Protein AF-A0A7N8XX64-F1 (afdb_monomer_lite)

Foldseek 3Di:
DDDDDDPDPDDDPVRVVVLVVVLVVLVVVVVVLVVVLVVLVVVLVVQQVQFDDPLEQAARRPRHGDPPPPFDWDAAPAPRGIHTPVQWDFDDDPPPTGIHGPSVVSVVVSCLVSVCVVVVHRPPDPDPPDDPDDCSPVSVVVSVVVVVSVVVSVVPPDPDDPHPDDPDDDDDDDDDDDDDDDDD

Sequence (184 aa):
MQPGPGSGPDLTDEEKEIINGVIARAEKMEAMEQERIGRLINRLDDMKKTACGDGVSRCLLCGEQLGSPGVSSVVCEDCKKNMCTKCGTQCGSQPRAVWLCKICREQREVWKRSGAWFFKGFPKHFLPLGGPHRSFWTNLLDCCHKRLVYIMSLSGENQSQAPASEQQDSGKSRNLLKSSCQST

pLDDT: mean 70.93, std 23.84, range [27.94, 96.69]

Radius of gyration: 25.42 Å; chains: 1; bounding box: 64×40×83 Å

Structure (mmCIF, N/CA/C/O backbone):
data_AF-A0A7N8XX64-F1
#
_entry.id   AF-A0A7N8XX64-F1
#
loop_
_atom_site.group_PDB
_atom_site.id
_atom_site.type_symbol
_atom_site.label_atom_id
_atom_site.label_alt_id
_atom_site.label_comp_id
_atom_site.label_asym_id
_atom_site.label_entity_id
_atom_site.label_seq_id
_atom_site.pdbx_PDB_ins_code
_atom_site.Cartn_x
_atom_site.Cartn_y
_atom_site.Cartn_z
_atom_site.occupancy
_atom_site.B_iso_or_equiv
_atom_site.auth_seq_id
_atom_site.auth_comp_id
_atom_site.auth_asym_id
_atom_site.auth_atom_id
_atom_site.pdbx_PDB_model_num
ATOM 1 N N . MET A 1 1 ? -40.464 -31.314 42.590 1.00 44.38 1 MET A N 1
ATOM 2 C CA . MET A 1 1 ? -39.870 -30.980 41.278 1.00 44.38 1 MET A CA 1
ATOM 3 C C . MET A 1 1 ? -38.813 -29.913 41.502 1.00 44.38 1 MET A C 1
ATOM 5 O O . MET A 1 1 ? -39.045 -29.033 42.319 1.00 44.38 1 MET A O 1
ATOM 9 N N . GLN A 1 2 ? -37.640 -30.063 40.889 1.00 46.78 2 GLN A N 1
ATOM 10 C CA . GLN A 1 2 ? -36.492 -29.170 41.077 1.00 46.78 2 GLN A CA 1
ATOM 11 C C . GLN A 1 2 ? -36.670 -27.834 40.328 1.00 46.78 2 GLN A C 1
ATOM 13 O O . GLN A 1 2 ? -37.301 -27.839 39.269 1.00 46.78 2 GLN A O 1
ATOM 18 N N . PRO A 1 3 ? -36.094 -26.716 40.815 1.00 47.94 3 PRO A N 1
ATOM 19 C CA . PRO A 1 3 ? -35.957 -25.490 40.031 1.00 47.94 3 PRO A CA 1
ATOM 20 C C . PRO A 1 3 ? -34.935 -25.719 38.907 1.00 47.94 3 PRO A C 1
ATOM 22 O O . PRO A 1 3 ? -33.827 -26.192 39.159 1.00 47.94 3 PRO A O 1
ATOM 25 N N . GLY A 1 4 ? -35.330 -25.427 37.666 1.00 51.75 4 GLY A N 1
ATOM 26 C CA . GLY A 1 4 ? -34.488 -25.562 36.474 1.00 51.75 4 GLY A CA 1
ATOM 27 C C . GLY A 1 4 ? -33.362 -24.515 36.390 1.00 51.75 4 GLY A C 1
ATOM 28 O O . GLY A 1 4 ? -33.399 -23.508 37.097 1.00 51.75 4 GLY A O 1
ATOM 29 N N . PRO A 1 5 ? -32.345 -24.747 35.540 1.00 53.81 5 PRO A N 1
ATOM 30 C CA . PRO A 1 5 ? -31.061 -24.059 35.605 1.00 53.81 5 PRO A CA 1
ATOM 31 C C . PRO A 1 5 ? -31.057 -22.695 34.896 1.00 53.81 5 PRO A C 1
ATOM 33 O O . PRO A 1 5 ? -31.299 -22.603 33.697 1.00 53.81 5 PRO A O 1
ATOM 36 N N . GLY A 1 6 ? -30.676 -21.662 35.652 1.00 49.47 6 GLY A N 1
ATOM 37 C CA . GLY A 1 6 ? -29.712 -20.637 35.239 1.00 49.47 6 GLY A CA 1
ATOM 38 C C . GLY A 1 6 ? -30.068 -19.726 34.064 1.00 49.47 6 GLY A C 1
ATOM 39 O O . GLY A 1 6 ? -29.369 -19.739 33.053 1.00 49.47 6 GLY A O 1
ATOM 40 N N . SER A 1 7 ? -31.041 -18.829 3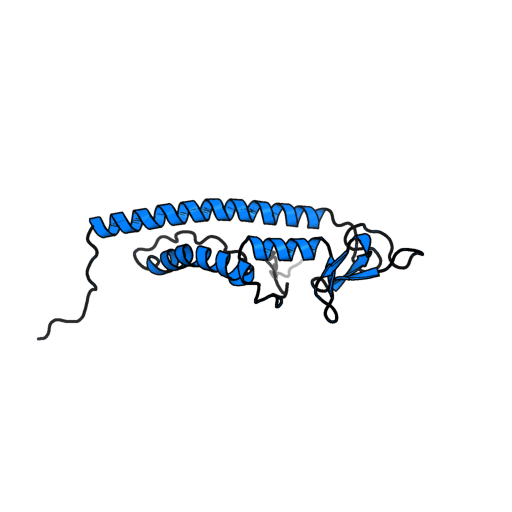4.238 1.00 59.78 7 SER A N 1
ATOM 41 C CA . SER A 1 7 ? -30.916 -17.495 33.641 1.00 59.78 7 SER A CA 1
ATOM 42 C C . SER A 1 7 ? -29.769 -16.789 34.369 1.00 59.78 7 SER A C 1
ATOM 44 O O . SER A 1 7 ? -29.816 -16.666 35.594 1.00 59.78 7 SER A O 1
ATOM 46 N N . GLY A 1 8 ? -28.708 -16.399 33.655 1.00 59.28 8 GLY A N 1
ATOM 47 C CA . GLY A 1 8 ? -27.624 -15.602 34.243 1.00 59.28 8 GLY A CA 1
ATOM 48 C C . GLY A 1 8 ? -28.173 -14.356 34.957 1.00 59.28 8 GLY A C 1
ATOM 49 O O . GLY A 1 8 ? -29.298 -13.952 34.654 1.00 59.28 8 GLY A O 1
ATOM 50 N N . PRO A 1 9 ? -27.431 -13.771 35.916 1.00 72.38 9 PRO A N 1
ATOM 51 C CA . PRO A 1 9 ? -27.884 -12.574 36.617 1.00 72.38 9 PRO A CA 1
ATOM 52 C C . PRO A 1 9 ? -28.259 -11.505 35.589 1.00 72.38 9 PRO A C 1
ATOM 54 O O . PRO A 1 9 ? -27.445 -11.144 34.738 1.00 72.38 9 PRO A O 1
ATOM 57 N N . ASP A 1 10 ? -29.519 -11.078 35.631 1.00 79.06 10 ASP A N 1
ATOM 58 C CA . ASP A 1 10 ? -30.023 -10.043 34.741 1.00 79.06 10 ASP A CA 1
ATOM 59 C C . ASP A 1 10 ? -29.375 -8.724 35.160 1.00 79.06 10 ASP A C 1
ATOM 61 O O . ASP A 1 10 ? -29.384 -8.371 36.342 1.00 79.06 10 ASP A O 1
ATOM 65 N N . LEU A 1 11 ? -28.741 -8.042 34.208 1.00 82.75 11 LEU A N 1
ATOM 66 C CA . LEU A 1 11 ? -28.036 -6.798 34.492 1.00 82.75 11 LEU A CA 1
ATOM 67 C C . LEU A 1 11 ? -29.052 -5.755 34.950 1.00 82.75 11 LEU A C 1
ATOM 69 O O . LEU A 1 11 ? -30.096 -5.567 34.312 1.00 82.75 11 LEU A O 1
ATOM 73 N N . THR A 1 12 ? -28.729 -5.045 36.024 1.00 89.62 12 THR A N 1
ATOM 74 C CA . THR A 1 12 ? -29.510 -3.879 36.433 1.00 89.62 12 THR A CA 1
ATOM 75 C C . THR A 1 12 ? -29.442 -2.801 35.352 1.00 89.62 12 THR A C 1
ATOM 77 O O . THR A 1 12 ? -28.503 -2.748 34.552 1.00 89.62 12 THR A O 1
ATOM 80 N N . ASP A 1 13 ? -30.444 -1.928 35.300 1.00 85.44 13 ASP A N 1
ATOM 81 C CA . ASP A 1 13 ? -30.473 -0.866 34.290 1.00 85.44 13 ASP A CA 1
ATOM 82 C C . ASP A 1 13 ? -29.301 0.121 34.453 1.00 85.44 13 ASP A C 1
ATOM 84 O O . ASP A 1 13 ? -28.758 0.587 33.453 1.00 85.44 13 ASP A O 1
ATOM 88 N N . GLU A 1 14 ? -28.818 0.312 35.685 1.00 92.00 14 GLU A N 1
ATOM 89 C CA . GLU A 1 14 ? -27.588 1.055 35.995 1.00 92.00 14 GLU A CA 1
ATOM 90 C C . GLU A 1 14 ? -26.340 0.384 35.388 1.00 92.00 14 GLU A C 1
ATOM 92 O O . GLU A 1 14 ? -25.534 1.027 34.715 1.00 92.00 14 GLU A O 1
ATOM 97 N N . GLU A 1 15 ? -26.179 -0.935 35.556 1.00 86.88 15 GLU A N 1
ATOM 98 C CA . GLU A 1 15 ? -25.056 -1.672 34.957 1.00 86.88 15 GLU A CA 1
ATOM 99 C C . GLU A 1 15 ? -25.100 -1.617 33.426 1.00 86.88 15 GLU A C 1
ATOM 101 O O . GLU A 1 15 ? -24.064 -1.441 32.777 1.00 86.88 15 GLU A O 1
ATOM 106 N N . LYS A 1 16 ? -26.296 -1.717 32.832 1.00 83.88 16 LYS A N 1
ATOM 107 C CA . LYS A 1 16 ? -26.474 -1.564 31.380 1.00 83.88 16 LYS A CA 1
ATOM 108 C C . LYS A 1 16 ? -26.051 -0.172 30.919 1.00 83.88 16 LYS A C 1
ATOM 110 O O . LYS A 1 16 ? -25.370 -0.068 29.897 1.00 83.88 16 LYS A O 1
ATOM 115 N N . GLU A 1 17 ? -26.414 0.881 31.649 1.00 86.62 17 GLU A N 1
ATOM 116 C CA . GLU A 1 17 ? -26.028 2.255 31.318 1.00 86.62 17 GLU A CA 1
ATOM 117 C C . GLU A 1 17 ? -24.507 2.445 31.361 1.00 86.62 17 GLU A C 1
ATOM 119 O O . GLU A 1 17 ? -23.918 2.952 30.398 1.00 86.62 17 GLU A O 1
ATOM 124 N N . ILE A 1 18 ? -23.849 1.947 32.412 1.00 87.19 18 ILE A N 1
ATOM 125 C CA . ILE A 1 18 ? -22.386 1.998 32.539 1.00 87.19 18 ILE A CA 1
ATOM 126 C C . ILE A 1 18 ? -21.721 1.326 31.334 1.00 87.19 18 ILE A C 1
ATOM 128 O O . ILE A 1 18 ? -20.787 1.882 30.738 1.00 87.19 18 ILE A O 1
ATOM 132 N N . ILE A 1 19 ? -22.202 0.144 30.945 1.00 83.56 19 ILE A N 1
ATOM 133 C CA . ILE A 1 19 ? -21.567 -0.613 29.868 1.00 83.56 19 ILE A CA 1
ATOM 134 C C . ILE A 1 19 ? -21.857 0.017 28.499 1.00 83.56 19 ILE A C 1
ATOM 136 O O . ILE A 1 19 ? -20.937 0.143 27.685 1.00 83.56 19 ILE A O 1
ATOM 140 N N . ASN A 1 20 ? -23.069 0.527 28.270 1.00 82.19 20 ASN A N 1
ATOM 141 C CA . ASN A 1 20 ? -23.389 1.315 27.074 1.00 82.19 20 ASN A CA 1
ATOM 142 C C . ASN A 1 20 ? -22.488 2.555 26.958 1.00 82.19 20 ASN A C 1
ATOM 144 O O . ASN A 1 20 ? -21.993 2.868 25.873 1.00 82.19 20 ASN A O 1
ATOM 148 N N . GLY A 1 21 ? -22.188 3.219 28.078 1.00 83.56 21 GLY A N 1
ATOM 149 C CA . GLY A 1 21 ? -21.244 4.334 28.116 1.00 83.56 21 GLY A CA 1
ATOM 150 C C . GLY A 1 21 ? -19.818 3.940 27.707 1.00 83.56 21 GLY A C 1
ATOM 151 O O . GLY A 1 21 ? -19.130 4.719 27.040 1.00 83.56 21 GLY A O 1
ATOM 152 N N . VAL A 1 22 ? -19.354 2.740 28.073 1.00 84.81 22 VAL A N 1
ATOM 153 C CA . VAL A 1 22 ? -18.049 2.210 27.630 1.00 84.81 22 VAL A CA 1
ATOM 154 C C . VAL A 1 22 ? -18.057 1.916 26.130 1.00 84.81 22 VAL A C 1
ATOM 156 O O . VAL A 1 22 ? -17.121 2.323 25.437 1.00 84.81 22 VAL A O 1
ATOM 159 N N . ILE A 1 23 ? -19.118 1.277 25.627 1.00 81.81 23 ILE A N 1
ATOM 160 C CA . ILE A 1 23 ? -19.277 0.945 24.204 1.00 81.81 23 ILE A CA 1
ATOM 161 C C . ILE A 1 23 ? -19.244 2.214 23.352 1.00 81.81 23 ILE A C 1
ATOM 163 O O . ILE A 1 23 ? -18.419 2.311 22.448 1.00 81.81 23 ILE A O 1
ATOM 167 N N . ALA A 1 24 ? -20.037 3.232 23.698 1.00 82.69 24 ALA A N 1
ATOM 168 C CA . ALA A 1 24 ? -20.097 4.478 22.934 1.00 82.69 24 ALA A CA 1
ATOM 169 C C . ALA A 1 24 ? -18.726 5.179 22.827 1.00 82.69 24 ALA A C 1
ATOM 171 O O . ALA A 1 24 ? -18.367 5.741 21.788 1.00 82.69 24 ALA A O 1
ATOM 172 N N . ARG A 1 25 ? -17.914 5.134 23.893 1.00 86.06 25 ARG A N 1
ATOM 173 C CA . ARG A 1 25 ? -16.546 5.678 23.863 1.00 86.06 25 ARG A CA 1
ATOM 174 C C . ARG A 1 25 ? -15.608 4.838 22.997 1.00 86.06 25 ARG A C 1
ATOM 176 O O . ARG A 1 25 ? -14.783 5.416 22.286 1.00 86.06 25 ARG A O 1
ATOM 183 N N . ALA A 1 26 ? -15.727 3.512 23.055 1.00 78.31 26 ALA A N 1
ATOM 184 C CA . ALA A 1 26 ? -14.941 2.597 22.231 1.00 78.31 26 ALA A CA 1
ATOM 185 C C . ALA A 1 26 ? -15.260 2.774 20.737 1.00 78.31 26 ALA A C 1
ATOM 187 O O . ALA A 1 26 ? -14.343 2.955 19.938 1.00 78.31 26 ALA A O 1
ATOM 188 N N . GLU A 1 27 ? -16.543 2.838 20.374 1.00 82.12 27 GLU A N 1
ATOM 189 C CA . GLU A 1 27 ? -17.005 3.078 18.999 1.00 82.12 27 GLU A CA 1
ATOM 190 C C . GLU A 1 27 ? -16.511 4.425 18.463 1.00 82.12 27 GLU A C 1
ATOM 192 O O . GLU A 1 27 ? -16.004 4.510 17.343 1.00 82.12 27 GLU A O 1
ATOM 197 N N . LYS A 1 28 ? -16.570 5.485 19.282 1.00 83.12 28 LYS A N 1
ATOM 198 C CA . LYS A 1 28 ? -16.021 6.796 18.908 1.00 83.12 28 LYS A CA 1
ATOM 199 C C . LYS A 1 28 ? -14.514 6.730 18.644 1.00 83.12 28 LYS A C 1
ATOM 201 O O . LYS A 1 28 ? -14.033 7.331 17.683 1.00 83.12 28 LYS A O 1
ATOM 206 N N . MET A 1 29 ? -13.763 6.024 19.490 1.00 81.81 29 MET A N 1
ATOM 207 C CA . MET A 1 29 ? -12.324 5.834 19.298 1.00 81.81 29 MET A CA 1
ATOM 208 C C . MET A 1 29 ? -12.027 5.051 18.017 1.00 81.81 29 MET A C 1
ATOM 210 O O . MET A 1 29 ? -11.131 5.428 17.262 1.00 81.81 29 MET A O 1
ATOM 214 N N . GLU A 1 30 ? -12.798 4.002 17.744 1.00 81.44 30 GLU A N 1
ATOM 215 C CA . GLU A 1 30 ? -12.654 3.209 16.530 1.00 81.44 30 GLU A CA 1
ATOM 216 C C . GLU A 1 30 ? -12.971 4.013 15.267 1.00 81.44 30 GLU A C 1
ATOM 218 O O . GLU A 1 30 ? -12.204 3.945 14.309 1.00 81.44 30 GLU A O 1
ATOM 223 N N . ALA A 1 31 ? -14.025 4.829 15.267 1.00 81.62 31 ALA A N 1
ATOM 224 C CA . ALA A 1 31 ? -14.361 5.680 14.126 1.00 81.62 31 ALA A CA 1
ATOM 225 C C . ALA A 1 31 ? -13.212 6.640 13.762 1.00 81.62 31 ALA A C 1
ATOM 227 O O . ALA A 1 31 ? -12.843 6.758 12.591 1.00 81.62 31 ALA A O 1
ATOM 228 N N . MET A 1 32 ? -12.591 7.272 14.765 1.00 84.69 32 MET A N 1
ATOM 229 C CA . MET A 1 32 ? -11.424 8.141 14.551 1.00 84.69 32 MET A CA 1
ATOM 230 C C . MET A 1 32 ? -10.217 7.363 14.007 1.00 84.69 32 MET A C 1
ATOM 232 O O . MET A 1 32 ? -9.483 7.856 13.145 1.00 84.69 32 MET A O 1
ATOM 236 N N . GLU A 1 33 ? -10.008 6.138 14.490 1.00 85.94 33 GLU A N 1
ATOM 237 C CA . GLU A 1 33 ? -8.917 5.283 14.024 1.00 85.94 33 GLU A CA 1
ATOM 238 C C . GLU A 1 33 ? -9.131 4.815 12.580 1.00 85.94 33 GLU A C 1
ATOM 240 O O . GLU A 1 33 ? -8.190 4.820 11.782 1.00 85.94 33 GLU A O 1
ATOM 245 N N . GLN A 1 34 ? -10.369 4.494 12.208 1.00 84.69 34 GLN A N 1
ATOM 246 C CA . GLN A 1 34 ? -10.724 4.147 10.832 1.00 84.69 34 GLN A CA 1
ATOM 247 C C . GLN A 1 34 ? -10.444 5.304 9.872 1.00 84.69 34 GLN A C 1
ATOM 249 O O . GLN A 1 34 ? -9.847 5.101 8.814 1.00 84.69 34 GLN A O 1
ATOM 254 N N . GLU A 1 35 ? -10.772 6.536 10.258 1.00 87.69 35 GLU A N 1
ATOM 255 C CA . GLU A 1 35 ? -10.453 7.720 9.458 1.00 87.69 35 GLU A CA 1
ATOM 256 C C . GLU A 1 35 ? -8.932 7.903 9.288 1.00 87.69 35 GLU A C 1
ATOM 258 O O . GLU A 1 35 ? -8.427 8.209 8.199 1.00 87.69 35 GLU A O 1
ATOM 263 N N . ARG A 1 36 ? -8.166 7.657 10.358 1.00 92.12 36 ARG A N 1
ATOM 264 C CA . ARG A 1 36 ? -6.701 7.723 10.328 1.00 92.12 36 ARG A CA 1
ATOM 265 C C . ARG A 1 36 ? -6.098 6.666 9.402 1.00 92.12 36 ARG A C 1
ATOM 267 O O . ARG A 1 36 ? -5.186 6.992 8.635 1.00 92.12 36 ARG A O 1
ATOM 274 N N . ILE A 1 37 ? -6.582 5.425 9.461 1.00 88.31 37 ILE A N 1
ATOM 275 C CA . ILE A 1 37 ? -6.149 4.335 8.574 1.00 88.31 37 ILE A CA 1
ATOM 276 C C . ILE A 1 37 ? -6.549 4.641 7.127 1.00 88.31 37 ILE A C 1
ATOM 278 O O . ILE A 1 37 ? -5.722 4.474 6.228 1.00 88.31 37 ILE A O 1
ATOM 282 N N . GLY A 1 38 ? -7.751 5.175 6.901 1.00 90.50 38 GLY A N 1
ATOM 283 C CA . GLY A 1 38 ? -8.223 5.594 5.581 1.00 90.50 38 GLY A CA 1
ATOM 284 C C . GLY A 1 38 ? -7.261 6.569 4.899 1.00 90.50 38 GLY A C 1
ATOM 285 O O . GLY A 1 38 ? -6.895 6.374 3.742 1.00 90.50 38 GLY A O 1
ATOM 286 N N . ARG A 1 39 ? -6.732 7.557 5.635 1.00 93.56 39 ARG A N 1
ATOM 287 C CA . ARG A 1 39 ? -5.702 8.475 5.106 1.00 93.56 39 ARG A CA 1
ATOM 288 C C . ARG A 1 39 ? -4.404 7.771 4.693 1.00 93.56 39 ARG A C 1
ATOM 290 O O . ARG A 1 39 ? -3.790 8.166 3.703 1.00 93.56 39 ARG A O 1
ATOM 297 N N . LEU A 1 40 ? -3.974 6.746 5.434 1.00 91.19 40 LEU A N 1
ATOM 298 C CA . LEU A 1 40 ? -2.781 5.963 5.088 1.00 91.19 40 LEU A CA 1
ATOM 299 C C . LEU A 1 40 ? -2.987 5.155 3.802 1.00 91.19 40 LEU A C 1
ATOM 301 O O . LEU A 1 40 ? -2.104 5.135 2.946 1.00 91.19 40 LEU A O 1
ATOM 305 N N . ILE A 1 41 ? -4.151 4.517 3.665 1.00 91.69 41 ILE A N 1
ATOM 306 C CA . ILE A 1 41 ? -4.508 3.733 2.477 1.00 91.69 41 ILE A CA 1
ATOM 307 C C . ILE A 1 41 ? -4.615 4.644 1.254 1.00 91.69 41 ILE A C 1
ATOM 309 O O . ILE A 1 41 ? -4.001 4.346 0.235 1.00 91.69 41 ILE A O 1
ATOM 313 N N . ASN A 1 42 ? -5.295 5.788 1.375 1.00 93.00 42 ASN A N 1
ATOM 314 C CA . ASN A 1 42 ? -5.448 6.738 0.271 1.00 93.00 42 ASN A CA 1
ATOM 315 C C . ASN A 1 42 ? -4.092 7.196 -0.276 1.00 93.00 42 ASN A C 1
ATOM 317 O O . ASN A 1 42 ? -3.858 7.129 -1.480 1.00 93.00 42 ASN A O 1
ATOM 321 N N . ARG A 1 43 ? -3.155 7.563 0.608 1.00 93.50 43 ARG A N 1
ATOM 322 C CA . ARG A 1 43 ? -1.791 7.930 0.200 1.00 93.50 43 ARG A CA 1
ATOM 323 C C . ARG A 1 43 ? -1.090 6.796 -0.553 1.00 93.50 43 ARG A C 1
ATOM 325 O O . ARG A 1 43 ? -0.411 7.044 -1.548 1.00 93.50 43 ARG A O 1
ATOM 332 N N . LEU A 1 44 ? -1.221 5.564 -0.067 1.00 93.75 44 LEU A N 1
ATOM 333 C CA . LEU A 1 44 ? -0.626 4.400 -0.716 1.00 93.75 44 LEU A CA 1
ATOM 334 C C . LEU A 1 44 ? -1.248 4.139 -2.095 1.00 93.75 44 LEU A C 1
ATOM 336 O O . LEU A 1 44 ? -0.531 3.816 -3.042 1.00 93.75 44 LEU A O 1
ATOM 340 N N . ASP A 1 45 ? -2.563 4.276 -2.220 1.00 93.19 45 ASP A N 1
ATOM 341 C CA . ASP A 1 45 ? -3.255 4.095 -3.493 1.00 93.19 45 ASP A CA 1
ATOM 342 C C . ASP A 1 45 ? -2.898 5.194 -4.494 1.00 93.19 45 ASP A C 1
ATOM 344 O O . ASP A 1 45 ? -2.708 4.901 -5.674 1.00 93.19 45 ASP A O 1
ATOM 348 N N . ASP A 1 46 ? -2.691 6.428 -4.042 1.00 94.12 46 ASP A N 1
ATOM 349 C CA . ASP A 1 46 ? -2.182 7.498 -4.901 1.00 94.12 46 ASP A CA 1
ATOM 350 C C . ASP A 1 46 ? -0.769 7.185 -5.413 1.00 94.12 46 ASP A C 1
ATOM 352 O O . ASP A 1 46 ? -0.504 7.328 -6.608 1.00 94.12 46 ASP A O 1
ATOM 356 N N . MET A 1 47 ? 0.111 6.623 -4.574 1.00 93.81 47 MET A N 1
ATOM 357 C CA . MET A 1 47 ? 1.413 6.127 -5.042 1.00 93.81 47 MET A CA 1
ATOM 358 C C . MET A 1 47 ? 1.270 5.042 -6.118 1.00 93.81 47 MET A C 1
ATOM 360 O O . MET A 1 47 ? 2.015 5.062 -7.100 1.00 93.81 47 MET A O 1
ATOM 364 N N . LYS A 1 48 ? 0.312 4.113 -5.973 1.00 93.31 48 LYS A N 1
ATOM 365 C CA . LYS A 1 48 ? 0.048 3.073 -6.986 1.00 93.31 48 LYS A CA 1
ATOM 366 C C . LYS A 1 48 ? -0.418 3.670 -8.313 1.00 93.31 48 LYS A C 1
ATOM 368 O O . LYS A 1 48 ? 0.049 3.220 -9.355 1.00 93.31 48 LYS A O 1
ATOM 373 N N . LYS A 1 49 ? -1.294 4.680 -8.282 1.00 93.56 49 LYS A N 1
ATOM 374 C CA . LYS A 1 49 ? -1.806 5.354 -9.492 1.00 93.56 49 LYS A CA 1
ATOM 375 C C . LYS A 1 49 ? -0.711 6.092 -10.262 1.00 93.56 49 LYS A C 1
ATOM 377 O O . LYS A 1 49 ? -0.788 6.186 -11.479 1.00 93.56 49 LYS A O 1
ATOM 382 N N . THR A 1 50 ? 0.302 6.606 -9.564 1.00 92.25 50 THR A N 1
ATOM 383 C CA . THR A 1 50 ? 1.424 7.330 -10.190 1.00 92.25 50 THR A CA 1
ATOM 384 C C . THR A 1 50 ? 2.517 6.430 -10.777 1.00 92.25 50 THR A C 1
ATOM 386 O O . THR A 1 50 ? 3.496 6.940 -11.313 1.00 92.25 50 THR A O 1
ATOM 389 N N . ALA A 1 51 ? 2.400 5.104 -10.666 1.00 92.38 51 ALA A N 1
ATOM 390 C CA . ALA A 1 51 ? 3.379 4.179 -11.229 1.00 92.38 51 ALA A CA 1
ATOM 391 C C . ALA A 1 51 ? 3.228 4.068 -12.757 1.00 92.38 51 ALA A C 1
ATOM 393 O O . ALA A 1 51 ? 2.136 3.805 -13.255 1.00 92.38 51 ALA A O 1
ATOM 394 N N . CYS A 1 52 ? 4.331 4.227 -13.495 1.00 91.12 52 CYS A N 1
ATOM 395 C CA . CYS A 1 52 ? 4.301 4.366 -14.960 1.00 91.12 52 CYS A CA 1
ATOM 396 C C . CYS A 1 52 ? 4.839 3.148 -15.741 1.00 91.12 52 CYS A C 1
ATOM 398 O O . CYS A 1 52 ? 4.761 3.120 -16.970 1.00 91.12 52 CYS A O 1
ATOM 400 N N . GLY A 1 53 ? 5.447 2.165 -15.072 1.00 93.25 53 GLY A N 1
ATOM 401 C CA . GLY A 1 53 ? 6.126 1.040 -15.724 1.00 93.25 53 GLY A CA 1
ATOM 402 C C . GLY A 1 53 ? 5.312 -0.245 -15.816 1.00 93.25 53 GLY A C 1
ATOM 403 O O . GLY A 1 53 ? 4.357 -0.457 -15.075 1.00 93.25 53 GLY A O 1
ATOM 404 N N . ASP A 1 54 ? 5.758 -1.152 -16.687 1.00 93.19 54 ASP A N 1
ATOM 405 C CA . ASP A 1 54 ? 5.222 -2.516 -16.794 1.00 93.19 54 ASP A CA 1
ATOM 406 C C . ASP A 1 54 ? 5.806 -3.453 -15.715 1.00 93.19 54 ASP A C 1
ATOM 408 O O . ASP A 1 54 ? 5.173 -4.436 -15.327 1.00 93.19 54 ASP A O 1
ATOM 412 N N . GLY A 1 55 ? 6.994 -3.134 -15.186 1.00 94.38 55 GLY A N 1
ATOM 413 C CA . GLY A 1 55 ? 7.722 -3.998 -14.262 1.00 94.38 55 GLY A CA 1
ATOM 414 C C . GLY A 1 55 ? 8.372 -5.203 -14.946 1.00 94.38 55 GLY A C 1
ATOM 415 O O . GLY A 1 55 ? 8.736 -6.161 -14.259 1.00 94.38 55 GLY A O 1
ATOM 416 N N . VAL A 1 56 ? 8.517 -5.170 -16.273 1.00 93.62 56 VAL A N 1
ATOM 417 C CA . VAL A 1 56 ? 9.141 -6.234 -17.073 1.00 93.62 56 VAL A CA 1
ATOM 418 C C . VAL A 1 56 ? 10.335 -5.658 -17.818 1.00 93.62 56 VAL A C 1
ATOM 420 O O . VAL A 1 56 ? 11.474 -5.917 -17.441 1.00 93.62 56 VAL A O 1
ATOM 423 N N . SER A 1 57 ? 10.069 -4.836 -18.833 1.00 93.75 57 SER A N 1
ATOM 424 C CA . SER A 1 57 ? 11.098 -4.176 -19.636 1.00 93.75 57 SER A CA 1
ATOM 425 C C . SER A 1 57 ? 11.440 -2.786 -19.096 1.00 93.75 57 SER A C 1
ATOM 427 O O . SER A 1 57 ? 12.565 -2.312 -19.245 1.00 93.75 57 SER A O 1
ATOM 429 N N . ARG A 1 58 ? 10.496 -2.142 -18.406 1.00 96.25 58 ARG A N 1
ATOM 430 C CA . ARG A 1 58 ? 10.637 -0.813 -17.813 1.00 96.25 58 ARG A CA 1
ATOM 431 C C . ARG A 1 58 ? 10.454 -0.876 -16.301 1.00 96.25 58 ARG A C 1
ATOM 433 O O . ARG A 1 58 ? 9.701 -1.693 -15.768 1.00 96.25 58 ARG A O 1
ATOM 440 N N . CYS A 1 59 ? 11.126 0.022 -15.588 1.00 96.69 59 CYS A N 1
ATOM 441 C CA . CYS A 1 59 ? 11.011 0.145 -14.141 1.00 96.69 59 CYS A CA 1
ATOM 442 C C . CYS A 1 59 ? 9.553 0.380 -13.738 1.00 96.69 59 CYS A C 1
ATOM 444 O O . CYS A 1 59 ? 8.972 1.374 -14.168 1.00 96.69 59 CYS A O 1
ATOM 446 N N . LEU A 1 60 ? 9.006 -0.462 -12.853 1.00 96.00 60 LEU A N 1
ATOM 447 C CA . LEU A 1 60 ? 7.620 -0.376 -12.372 1.00 96.00 60 LEU A CA 1
ATOM 448 C C . LEU A 1 60 ? 7.185 1.044 -11.969 1.00 96.00 60 LEU A C 1
ATOM 450 O O . LEU A 1 60 ? 6.050 1.428 -12.220 1.00 96.00 60 LEU A O 1
ATOM 454 N N . LEU A 1 61 ? 8.066 1.811 -11.319 1.00 95.62 61 LEU A N 1
ATOM 455 C CA . LEU A 1 61 ? 7.709 3.122 -10.775 1.00 95.62 61 LEU A CA 1
ATOM 456 C C . LEU A 1 61 ? 7.929 4.252 -11.782 1.00 95.62 61 LEU A C 1
ATOM 458 O O . LEU A 1 61 ? 6.975 4.931 -12.139 1.00 95.62 61 LEU A O 1
ATOM 462 N N . CYS A 1 62 ? 9.166 4.457 -12.244 1.00 95.25 62 CYS A N 1
ATOM 463 C CA . CYS A 1 62 ? 9.505 5.605 -13.093 1.00 95.25 62 CYS A CA 1
ATOM 464 C C . CYS A 1 62 ? 9.325 5.363 -14.598 1.00 95.25 62 CYS A C 1
ATOM 466 O O . CYS A 1 62 ? 9.401 6.317 -15.363 1.00 95.25 62 CYS A O 1
ATOM 468 N N . GLY A 1 63 ? 9.128 4.118 -15.043 1.00 94.31 63 GLY A N 1
ATOM 469 C CA . GLY A 1 63 ? 9.012 3.785 -16.467 1.00 94.31 63 GLY A CA 1
ATOM 470 C C . GLY A 1 63 ? 10.329 3.821 -17.256 1.00 94.31 63 GLY A C 1
ATOM 471 O O . GLY A 1 63 ? 10.304 3.632 -18.466 1.00 94.31 63 GLY A O 1
ATOM 472 N N . GLU A 1 64 ? 11.476 4.029 -16.603 1.00 94.62 64 GLU A N 1
ATOM 473 C CA . GLU A 1 64 ? 12.797 4.007 -17.249 1.00 94.62 64 GLU A CA 1
ATOM 474 C C . GLU A 1 64 ? 13.113 2.610 -17.810 1.00 94.62 64 GLU A C 1
ATOM 476 O O . GLU A 1 64 ? 12.833 1.600 -17.158 1.00 94.62 64 GLU A O 1
ATOM 481 N N . GLN A 1 65 ? 13.681 2.546 -19.017 1.00 95.19 65 GLN A N 1
ATOM 482 C CA . GLN A 1 65 ? 14.048 1.290 -19.673 1.00 95.19 65 GLN A CA 1
ATOM 483 C C . GLN A 1 65 ? 15.115 0.555 -18.852 1.00 95.19 65 GLN A C 1
ATOM 485 O O . GLN A 1 65 ? 16.145 1.120 -18.494 1.00 95.19 65 GLN A O 1
ATOM 490 N N . LEU A 1 66 ? 14.874 -0.718 -18.548 1.00 93.44 66 LEU A N 1
ATOM 491 C CA . LEU A 1 66 ? 15.823 -1.559 -17.824 1.00 93.44 66 LEU A CA 1
ATOM 492 C C . LEU A 1 66 ? 16.796 -2.205 -18.817 1.00 93.44 66 LEU A C 1
ATOM 494 O O . LEU A 1 66 ? 16.402 -2.567 -19.926 1.00 93.44 66 LEU A O 1
ATOM 498 N N . GLY A 1 67 ? 18.064 -2.347 -18.420 1.00 85.75 67 GLY A N 1
ATOM 499 C CA . GLY A 1 67 ? 19.121 -2.903 -19.276 1.00 85.75 67 GLY A CA 1
ATOM 500 C C . GLY A 1 67 ? 19.834 -1.876 -20.161 1.00 85.75 67 GLY A C 1
ATOM 501 O O . GLY A 1 67 ? 20.777 -2.237 -20.861 1.00 85.75 67 GLY A O 1
ATOM 502 N N . SER A 1 68 ? 19.443 -0.598 -20.109 1.00 85.31 68 SER A N 1
ATOM 503 C CA . SER A 1 68 ? 20.233 0.481 -20.703 1.00 85.31 68 SER A CA 1
ATOM 504 C C . SER A 1 68 ? 21.524 0.723 -19.903 1.00 85.31 68 SER A C 1
ATOM 506 O O . SER A 1 68 ? 21.538 0.515 -18.682 1.00 85.31 68 SER A O 1
ATOM 508 N N . PRO A 1 69 ? 22.606 1.205 -20.545 1.00 86.81 69 PRO A N 1
ATOM 509 C CA . PRO A 1 69 ? 23.845 1.538 -19.847 1.00 86.81 69 PRO A CA 1
ATOM 510 C C . PRO A 1 69 ? 23.581 2.469 -18.653 1.00 86.81 69 PRO A C 1
ATOM 512 O O . PRO A 1 69 ? 22.948 3.511 -18.799 1.00 86.81 69 PRO A O 1
ATOM 515 N N . GLY A 1 70 ? 24.034 2.076 -17.460 1.00 83.31 70 GLY A N 1
ATOM 516 C CA . GLY A 1 70 ? 23.885 2.867 -16.231 1.00 83.31 70 GLY A CA 1
ATOM 517 C C . GLY A 1 70 ? 22.585 2.660 -15.439 1.00 83.31 70 GLY A C 1
ATOM 518 O O . GLY A 1 70 ? 22.468 3.205 -14.340 1.00 83.31 70 GLY A O 1
ATOM 519 N N . VAL A 1 71 ? 21.636 1.850 -15.923 1.00 84.88 71 VAL A N 1
ATOM 520 C CA . VAL A 1 71 ? 20.394 1.532 -15.193 1.00 84.88 71 VAL A CA 1
ATOM 521 C C . VAL A 1 71 ? 20.441 0.091 -14.693 1.00 84.88 71 VAL A C 1
ATOM 523 O O . VAL A 1 71 ? 20.145 -0.858 -15.418 1.00 84.88 71 VAL A O 1
ATOM 526 N N . SER A 1 72 ? 20.803 -0.083 -13.420 1.00 90.50 72 SER A N 1
ATOM 527 C CA . SER A 1 72 ? 20.742 -1.384 -12.752 1.00 90.50 72 SER A CA 1
ATOM 528 C C . SER A 1 72 ? 19.300 -1.751 -12.389 1.00 90.50 72 SER A C 1
ATOM 530 O O . SER A 1 72 ? 18.550 -0.934 -11.845 1.00 90.50 72 SER A O 1
ATOM 532 N N . SER A 1 73 ? 18.927 -2.995 -12.696 1.00 93.44 73 SER A N 1
ATOM 533 C CA . SER A 1 73 ? 17.601 -3.564 -12.447 1.00 93.44 73 SER A CA 1
ATOM 534 C C . SER A 1 73 ? 17.635 -4.520 -11.259 1.00 93.44 73 SER A C 1
ATOM 536 O O . SER A 1 73 ? 18.574 -5.302 -11.114 1.00 93.44 73 SER A O 1
ATOM 538 N N . VAL A 1 74 ? 16.602 -4.467 -10.424 1.00 95.31 74 VAL A N 1
ATOM 539 C CA . VAL A 1 74 ? 16.392 -5.358 -9.278 1.00 95.31 74 VAL A CA 1
ATOM 540 C C . VAL A 1 74 ? 14.928 -5.786 -9.217 1.00 95.31 74 VAL A C 1
ATOM 542 O O . VAL A 1 74 ? 14.034 -5.069 -9.674 1.00 95.31 74 VAL A O 1
ATOM 545 N N . VAL A 1 75 ? 14.668 -6.950 -8.624 1.00 96.06 75 VAL A N 1
ATOM 546 C CA . VAL A 1 75 ? 13.314 -7.497 -8.471 1.00 96.06 75 VAL A CA 1
ATOM 547 C C . VAL A 1 75 ? 12.790 -7.182 -7.075 1.00 96.06 75 VAL A C 1
ATOM 549 O O . VAL A 1 75 ? 13.483 -7.383 -6.080 1.00 96.06 75 VAL A O 1
ATOM 552 N N . CYS A 1 76 ? 11.558 -6.682 -6.996 1.00 96.38 76 CYS A N 1
ATOM 553 C CA . CYS A 1 76 ? 10.872 -6.502 -5.721 1.00 96.38 76 CYS A CA 1
ATOM 554 C C . CYS A 1 76 ? 10.465 -7.858 -5.129 1.00 96.38 76 CYS A C 1
ATOM 556 O O . CYS A 1 76 ? 9.794 -8.646 -5.795 1.00 96.38 76 CYS A O 1
ATOM 558 N N . GLU A 1 77 ? 10.790 -8.095 -3.860 1.00 95.88 77 GLU A N 1
ATOM 559 C CA . GLU A 1 77 ? 10.463 -9.342 -3.167 1.00 95.88 77 GLU A CA 1
ATOM 560 C C . GLU A 1 77 ? 8.951 -9.561 -3.019 1.00 95.88 77 GLU A C 1
ATOM 562 O O . GLU A 1 77 ? 8.493 -10.692 -3.131 1.00 95.88 77 GLU A O 1
ATOM 567 N N . ASP A 1 78 ? 8.163 -8.502 -2.834 1.00 93.25 78 ASP A N 1
ATOM 568 C CA . ASP A 1 78 ? 6.728 -8.641 -2.556 1.00 93.25 78 ASP A CA 1
ATOM 569 C C . ASP A 1 78 ? 5.887 -8.784 -3.829 1.00 93.25 78 ASP A C 1
ATOM 571 O O . ASP A 1 78 ? 5.050 -9.674 -3.924 1.00 93.25 78 ASP A O 1
ATOM 575 N N . CYS A 1 79 ? 6.092 -7.913 -4.824 1.00 94.38 79 CYS A N 1
ATOM 576 C CA . CYS A 1 79 ? 5.268 -7.904 -6.040 1.00 94.38 79 CYS A CA 1
ATOM 577 C C . CYS A 1 79 ? 5.907 -8.613 -7.239 1.00 94.38 79 CYS A C 1
ATOM 579 O O . CYS A 1 79 ? 5.284 -8.672 -8.297 1.00 94.38 79 CYS A O 1
ATOM 581 N N . LYS A 1 80 ? 7.147 -9.105 -7.097 1.00 95.75 80 LYS A N 1
ATOM 582 C CA . LYS A 1 80 ? 7.915 -9.830 -8.127 1.00 95.75 80 LYS A CA 1
ATOM 583 C C . LYS A 1 80 ? 8.087 -9.082 -9.462 1.00 95.75 80 LYS A C 1
ATOM 585 O O . LYS A 1 80 ? 8.369 -9.691 -10.486 1.00 95.75 80 LYS A O 1
ATOM 590 N N . LYS A 1 81 ? 7.962 -7.749 -9.451 1.00 95.88 81 LYS A N 1
ATOM 591 C CA . LYS A 1 81 ? 8.185 -6.868 -10.611 1.00 95.88 81 LYS A CA 1
ATOM 592 C C . LYS A 1 81 ? 9.578 -6.238 -10.588 1.00 95.88 81 LYS A C 1
ATOM 594 O O . LYS A 1 81 ? 10.138 -6.002 -9.513 1.00 95.88 81 LYS A O 1
ATOM 599 N N . ASN A 1 82 ? 10.096 -5.911 -11.769 1.00 96.25 82 ASN A N 1
ATOM 600 C CA . ASN A 1 82 ? 11.383 -5.244 -11.944 1.00 96.25 82 ASN A CA 1
ATOM 601 C C . ASN A 1 82 ? 11.298 -3.731 -11.694 1.00 96.25 82 ASN A C 1
ATOM 603 O O . ASN A 1 82 ? 10.328 -3.055 -12.056 1.00 96.25 82 ASN A O 1
ATOM 607 N N . MET A 1 83 ? 12.352 -3.181 -11.103 1.00 96.50 83 MET A N 1
ATOM 608 C CA . MET A 1 83 ? 12.513 -1.752 -10.852 1.00 96.50 83 MET A CA 1
ATOM 609 C C . MET A 1 83 ? 13.986 -1.354 -10.940 1.00 96.50 83 MET A C 1
ATOM 611 O O . MET A 1 83 ? 14.872 -2.166 -10.686 1.00 96.50 83 MET A O 1
ATOM 615 N N . CYS A 1 84 ? 14.260 -0.086 -11.240 1.00 95.88 84 CYS A N 1
ATOM 616 C CA . CYS A 1 84 ? 15.615 0.436 -11.125 1.00 95.88 84 CYS A CA 1
ATOM 617 C C . CYS A 1 84 ? 16.013 0.595 -9.649 1.00 95.88 84 CYS A C 1
ATOM 619 O O . CYS A 1 84 ? 15.166 0.827 -8.778 1.00 95.88 84 CYS A O 1
ATOM 621 N N . THR A 1 85 ? 17.310 0.534 -9.357 1.00 94.38 85 THR A N 1
ATOM 622 C CA . THR A 1 85 ? 17.845 0.687 -7.988 1.00 94.38 85 THR A CA 1
ATOM 623 C C . THR A 1 85 ? 17.482 2.023 -7.322 1.00 94.38 85 THR A C 1
ATOM 625 O O . THR A 1 85 ? 17.317 2.059 -6.108 1.00 94.38 85 THR A O 1
ATOM 628 N N . LYS A 1 86 ? 17.235 3.098 -8.091 1.00 94.44 86 LYS A N 1
ATOM 629 C CA . LYS A 1 86 ? 16.729 4.402 -7.588 1.00 94.44 86 LYS A CA 1
ATOM 630 C C . LYS A 1 86 ? 15.280 4.338 -7.070 1.00 94.44 86 LYS A C 1
ATOM 632 O O . LYS A 1 86 ? 14.843 5.155 -6.252 1.00 94.44 86 LYS A O 1
ATOM 637 N N . CYS A 1 87 ? 14.502 3.401 -7.602 1.00 95.69 87 CYS A N 1
ATOM 638 C CA . CYS A 1 87 ? 13.099 3.170 -7.261 1.00 95.69 87 CYS A CA 1
ATOM 639 C C . CYS A 1 87 ? 12.914 2.060 -6.218 1.00 95.69 87 CYS A C 1
ATOM 641 O O . CYS A 1 87 ? 11.809 1.889 -5.695 1.00 95.69 87 CYS A O 1
ATOM 643 N N . GLY A 1 88 ? 13.988 1.337 -5.910 1.00 94.44 88 GLY A N 1
ATOM 644 C CA . GLY A 1 88 ? 14.034 0.304 -4.893 1.00 94.44 88 GLY A CA 1
ATOM 645 C C . GLY A 1 88 ? 14.700 0.759 -3.604 1.00 94.44 88 GLY A C 1
ATOM 646 O O . GLY A 1 88 ? 15.386 1.776 -3.536 1.00 94.44 88 GLY A O 1
ATOM 647 N N . THR A 1 89 ? 14.512 -0.025 -2.556 1.00 94.62 89 THR A N 1
ATOM 648 C CA . THR A 1 89 ? 15.291 0.075 -1.323 1.00 94.62 89 THR A CA 1
ATOM 649 C C . THR A 1 89 ? 15.638 -1.329 -0.863 1.00 94.62 89 THR A C 1
ATOM 651 O O . THR A 1 89 ? 14.774 -2.208 -0.857 1.00 94.62 89 THR A O 1
ATOM 654 N N . GLN A 1 90 ? 16.893 -1.537 -0.478 1.00 93.75 90 GLN A N 1
ATOM 655 C CA . GLN A 1 90 ? 17.325 -2.780 0.143 1.00 93.75 90 GLN A CA 1
ATOM 656 C C . GLN A 1 90 ? 16.924 -2.769 1.627 1.00 93.75 90 GLN A C 1
ATOM 658 O O . GLN A 1 90 ? 17.143 -1.784 2.328 1.00 93.75 90 GLN A O 1
ATOM 663 N N . CYS A 1 91 ? 16.276 -3.833 2.090 1.00 87.31 91 CYS A N 1
ATOM 664 C CA . CYS A 1 91 ? 15.737 -3.977 3.441 1.00 87.31 91 CYS A CA 1
ATOM 665 C C . CYS A 1 91 ? 16.247 -5.273 4.083 1.00 87.31 91 CYS A C 1
ATOM 667 O O . CYS A 1 91 ? 16.336 -6.300 3.414 1.00 87.31 91 CYS A O 1
ATOM 669 N N . GLY A 1 92 ? 16.511 -5.234 5.391 1.00 80.75 92 GLY A N 1
ATOM 670 C CA . GLY A 1 92 ? 17.021 -6.368 6.169 1.00 80.75 92 GLY A CA 1
ATOM 671 C C . GLY A 1 92 ? 18.526 -6.293 6.436 1.00 80.75 92 GLY A C 1
ATOM 672 O O . GLY A 1 92 ? 19.243 -5.496 5.832 1.00 80.75 92 GLY A O 1
ATOM 673 N N . SER A 1 93 ? 18.998 -7.119 7.368 1.00 76.50 93 SER A N 1
ATOM 674 C CA . SER A 1 93 ? 20.424 -7.328 7.618 1.00 76.50 93 SER A CA 1
ATOM 675 C C . SER A 1 93 ? 20.974 -8.411 6.688 1.00 76.50 93 SER A C 1
ATOM 677 O O . SER A 1 93 ? 20.281 -9.361 6.311 1.00 76.50 93 SER A O 1
ATOM 679 N N . GLN A 1 94 ? 22.239 -8.271 6.295 1.00 73.06 94 GLN A N 1
ATOM 680 C CA . GLN A 1 94 ? 22.930 -9.316 5.540 1.00 73.06 94 GLN A CA 1
ATOM 681 C C . GLN A 1 94 ? 23.007 -10.605 6.379 1.00 73.06 94 GLN A C 1
ATOM 683 O O . GLN A 1 94 ? 23.219 -10.511 7.590 1.00 73.06 94 GLN A O 1
ATOM 688 N N . PRO A 1 95 ? 22.817 -11.801 5.779 1.00 69.88 95 PRO A N 1
ATOM 689 C CA . PRO A 1 95 ? 22.764 -12.100 4.338 1.00 69.88 95 PRO A CA 1
ATOM 690 C C . PRO A 1 95 ? 21.351 -12.097 3.715 1.00 69.88 95 PRO A C 1
ATOM 692 O O . PRO A 1 95 ? 21.192 -12.438 2.548 1.00 69.88 95 PRO A O 1
ATOM 695 N N . ARG A 1 96 ? 20.302 -11.752 4.474 1.00 78.75 96 ARG A N 1
ATOM 696 C CA . ARG A 1 96 ? 18.893 -11.850 4.035 1.00 78.75 96 ARG A CA 1
ATOM 697 C C . ARG A 1 96 ? 18.349 -10.535 3.471 1.00 78.75 96 ARG A C 1
ATOM 699 O O . ARG A 1 96 ? 17.148 -10.282 3.535 1.00 78.75 96 ARG A O 1
ATOM 706 N N . ALA A 1 97 ? 19.226 -9.671 2.965 1.00 85.69 97 ALA A N 1
ATOM 707 C CA . ALA A 1 97 ? 18.827 -8.365 2.468 1.00 85.69 97 ALA A CA 1
ATOM 708 C C . ALA A 1 97 ? 18.019 -8.508 1.167 1.00 85.69 97 ALA A C 1
ATOM 710 O O . ALA A 1 97 ? 18.527 -9.000 0.160 1.00 85.69 97 ALA A O 1
ATOM 711 N N . VAL A 1 98 ? 16.767 -8.051 1.181 1.00 92.81 98 VAL A N 1
ATOM 712 C CA . VAL A 1 98 ? 15.835 -8.125 0.045 1.00 92.81 98 VAL A CA 1
ATOM 713 C C . VAL A 1 98 ? 15.572 -6.745 -0.542 1.00 92.81 98 VAL A C 1
ATOM 715 O O . VAL A 1 98 ? 15.654 -5.735 0.155 1.00 92.81 98 VAL A O 1
ATOM 718 N N . TRP A 1 99 ? 15.221 -6.682 -1.823 1.00 95.31 99 TRP A N 1
ATOM 719 C CA . TRP A 1 99 ? 14.828 -5.436 -2.478 1.00 95.31 99 TRP A CA 1
ATOM 720 C C . TRP A 1 99 ? 13.313 -5.252 -2.453 1.00 95.31 99 TRP A C 1
ATOM 722 O O . TRP A 1 99 ? 12.559 -6.176 -2.744 1.00 95.31 99 TRP A O 1
ATOM 732 N N . LEU A 1 100 ? 12.859 -4.037 -2.149 1.00 96.12 100 LEU A N 1
ATOM 733 C CA . LEU A 1 100 ? 11.444 -3.663 -2.185 1.00 96.12 100 LEU A CA 1
ATOM 734 C C . LEU A 1 100 ? 11.240 -2.385 -2.985 1.00 96.12 100 LEU A C 1
ATOM 736 O O . LEU A 1 100 ? 12.015 -1.435 -2.853 1.00 96.12 100 LEU A O 1
ATOM 740 N N . CYS A 1 101 ? 10.185 -2.340 -3.797 1.00 96.38 101 CYS A N 1
ATOM 741 C CA . CYS A 1 101 ? 9.782 -1.096 -4.445 1.00 96.38 101 CYS A CA 1
ATOM 742 C C . CYS A 1 101 ? 9.179 -0.133 -3.422 1.00 96.38 101 CYS A C 1
ATOM 744 O O . CYS A 1 101 ? 8.655 -0.557 -2.390 1.00 96.38 101 CYS A O 1
ATOM 746 N N . LYS A 1 102 ? 9.214 1.173 -3.714 1.00 95.44 102 LYS A N 1
ATOM 747 C CA . LYS A 1 102 ? 8.647 2.201 -2.818 1.00 95.44 102 LYS A CA 1
ATOM 748 C C . LYS A 1 102 ? 7.182 1.934 -2.452 1.00 95.44 102 LYS A C 1
ATOM 750 O O . LYS A 1 102 ? 6.807 2.178 -1.313 1.00 95.44 102 LYS A O 1
ATOM 755 N N . ILE A 1 103 ? 6.385 1.381 -3.373 1.00 96.25 103 ILE A N 1
ATOM 756 C CA . ILE A 1 103 ? 4.985 1.010 -3.109 1.00 96.25 103 ILE A CA 1
ATOM 757 C C . ILE A 1 103 ? 4.901 -0.138 -2.099 1.00 96.25 103 ILE A C 1
ATOM 759 O O . ILE A 1 103 ? 4.194 -0.014 -1.108 1.00 96.25 103 ILE A O 1
ATOM 763 N N . CYS A 1 104 ? 5.622 -1.244 -2.308 1.00 95.19 104 CYS A N 1
ATOM 764 C CA . CYS A 1 104 ? 5.604 -2.382 -1.381 1.00 95.19 104 CYS A CA 1
ATOM 765 C C . CYS A 1 104 ? 6.197 -2.014 -0.015 1.00 95.19 104 CYS A C 1
ATOM 767 O O . CYS A 1 104 ? 5.687 -2.441 1.018 1.00 95.19 104 CYS A O 1
ATOM 769 N N . ARG A 1 105 ? 7.221 -1.155 0.010 1.00 94.38 105 ARG A N 1
ATOM 770 C CA . ARG A 1 105 ? 7.758 -0.601 1.254 1.00 94.38 105 ARG A CA 1
ATOM 771 C C . ARG A 1 105 ? 6.695 0.200 2.005 1.00 94.38 105 ARG A C 1
ATOM 773 O O . ARG A 1 105 ? 6.460 -0.079 3.175 1.00 94.38 105 ARG A O 1
ATOM 780 N N . GLU A 1 106 ? 6.022 1.138 1.340 1.00 94.50 106 GLU A N 1
ATOM 781 C CA . GLU A 1 106 ? 4.938 1.910 1.961 1.00 94.50 106 GLU A CA 1
ATOM 782 C C . GLU A 1 106 ? 3.780 0.996 2.390 1.00 94.50 106 GLU A C 1
ATOM 784 O O . GLU A 1 106 ? 3.250 1.149 3.485 1.00 94.50 106 GLU A O 1
ATOM 789 N N . GLN A 1 107 ? 3.441 -0.025 1.598 1.00 93.69 107 GLN A N 1
ATOM 790 C CA . GLN A 1 107 ? 2.421 -1.013 1.949 1.00 93.69 107 GLN A CA 1
ATOM 791 C C . GLN A 1 107 ? 2.734 -1.711 3.279 1.00 93.69 107 GLN A C 1
ATOM 793 O O . GLN A 1 107 ? 1.836 -1.821 4.120 1.00 93.69 107 GLN A O 1
ATOM 798 N N . ARG A 1 108 ? 3.986 -2.137 3.498 1.00 91.00 108 ARG A N 1
ATOM 799 C CA . ARG A 1 108 ? 4.430 -2.721 4.776 1.00 91.00 108 ARG A CA 1
ATOM 800 C C . ARG A 1 108 ? 4.325 -1.719 5.928 1.00 91.00 108 ARG A C 1
ATOM 802 O O . ARG A 1 108 ? 3.906 -2.092 7.023 1.00 91.00 108 ARG A O 1
ATOM 809 N N . GLU A 1 109 ? 4.663 -0.451 5.699 1.00 91.12 109 GLU A N 1
ATOM 810 C CA . GLU A 1 109 ? 4.512 0.598 6.718 1.00 91.12 109 GLU A CA 1
ATOM 811 C C . GLU A 1 109 ? 3.046 0.845 7.080 1.00 91.12 109 GLU A C 1
ATOM 813 O O . GLU A 1 109 ? 2.720 0.944 8.264 1.00 91.12 109 GLU A O 1
ATOM 818 N N . VAL A 1 110 ? 2.145 0.879 6.094 1.00 90.25 110 VAL A N 1
ATOM 819 C CA . VAL A 1 110 ? 0.701 0.991 6.339 1.00 90.25 110 VAL A CA 1
ATOM 820 C C . VAL A 1 110 ? 0.213 -0.191 7.172 1.00 90.25 110 VAL A C 1
ATOM 822 O O . VAL A 1 110 ? -0.531 0.019 8.128 1.00 90.25 110 VAL A O 1
ATOM 825 N N . TRP A 1 111 ? 0.665 -1.415 6.882 1.00 87.12 111 TRP A N 1
ATOM 826 C CA . TRP A 1 111 ? 0.285 -2.600 7.660 1.00 87.12 111 TRP A CA 1
ATOM 827 C C . TRP A 1 111 ? 0.729 -2.506 9.115 1.00 87.12 111 TRP A C 1
ATOM 829 O O . TRP A 1 111 ? -0.080 -2.748 10.007 1.00 87.12 111 TRP A O 1
ATOM 839 N N . LYS A 1 112 ? 1.974 -2.085 9.366 1.00 84.50 112 LYS A N 1
ATOM 840 C CA . LYS A 1 112 ? 2.488 -1.857 10.726 1.00 84.50 112 LYS A CA 1
ATOM 841 C C . LYS A 1 112 ? 1.701 -0.772 11.455 1.00 84.50 112 LYS A C 1
ATOM 843 O O . LYS A 1 112 ? 1.211 -0.998 12.556 1.00 84.50 112 LYS A O 1
ATOM 848 N N . ARG A 1 113 ? 1.532 0.392 10.823 1.00 87.44 113 ARG A N 1
ATOM 849 C CA . ARG A 1 113 ? 0.900 1.572 11.436 1.00 87.44 113 ARG A CA 1
ATOM 850 C C . ARG A 1 113 ? -0.601 1.424 11.654 1.00 87.44 113 ARG A C 1
ATOM 852 O O . ARG A 1 113 ? -1.135 2.174 12.461 1.00 87.44 113 ARG A O 1
ATOM 859 N N . SER A 1 114 ? -1.280 0.547 10.919 1.00 85.81 114 SER A N 1
ATOM 860 C CA . SER A 1 114 ? -2.721 0.272 11.068 1.00 85.81 114 SER A CA 1
ATOM 861 C C . SER A 1 114 ? -3.023 -0.947 11.942 1.00 85.81 114 SER A C 1
ATOM 863 O O . SER A 1 114 ? -4.185 -1.207 12.230 1.00 85.81 114 SER A O 1
ATOM 865 N N . GLY A 1 115 ? -2.006 -1.728 12.326 1.00 83.19 115 GLY A N 1
ATOM 866 C CA . GLY A 1 115 ? -2.205 -3.014 12.997 1.00 83.19 115 GLY A CA 1
ATOM 867 C C . GLY A 1 115 ? -2.726 -4.128 12.078 1.00 83.19 115 GLY A C 1
ATOM 868 O O . GLY A 1 115 ? -2.973 -5.231 12.554 1.00 83.19 115 GLY A O 1
ATOM 869 N N . ALA A 1 116 ? -2.855 -3.901 10.765 1.00 84.06 116 ALA A N 1
ATOM 870 C CA . ALA A 1 116 ? -3.361 -4.907 9.823 1.00 84.06 116 ALA A CA 1
ATOM 871 C C . ALA A 1 116 ? -2.493 -6.178 9.755 1.00 84.06 116 ALA A C 1
ATOM 873 O O . ALA A 1 116 ? -2.993 -7.253 9.431 1.00 84.06 116 ALA A O 1
ATOM 874 N N . TRP A 1 117 ? -1.204 -6.076 10.105 1.00 79.06 117 TRP A N 1
ATOM 875 C CA . TRP A 1 117 ? -0.308 -7.231 10.232 1.00 79.06 117 TRP A CA 1
ATOM 876 C C . TRP A 1 117 ? -0.781 -8.246 11.280 1.00 79.06 117 TRP A C 1
ATOM 878 O O . TRP A 1 117 ? -0.556 -9.441 11.110 1.00 79.06 117 TRP A O 1
ATOM 888 N N . PHE A 1 118 ? -1.466 -7.779 12.326 1.00 77.62 118 PHE A N 1
ATOM 889 C CA . PHE A 1 118 ? -2.001 -8.615 13.393 1.00 77.62 118 PHE A CA 1
ATOM 890 C C . PHE A 1 118 ? -3.307 -9.296 12.964 1.00 77.62 118 PHE A C 1
ATOM 892 O O . PHE A 1 118 ? -3.462 -10.507 13.104 1.00 77.62 118 PHE A O 1
ATOM 899 N N . PHE A 1 119 ? -4.216 -8.535 12.350 1.00 69.69 119 PHE A N 1
ATOM 900 C CA . PHE A 1 119 ? -5.528 -9.029 11.913 1.00 69.69 119 PHE A CA 1
ATOM 901 C C . PHE A 1 119 ? -5.508 -9.739 10.552 1.00 69.69 119 PHE A C 1
ATOM 903 O O . PHE A 1 119 ? -6.556 -10.151 10.058 1.00 69.69 119 PHE A O 1
ATOM 910 N N . LYS A 1 120 ? -4.326 -9.872 9.928 1.00 70.25 120 LYS A N 1
ATOM 911 C CA . LYS A 1 120 ? -4.138 -10.412 8.567 1.00 70.25 120 LYS A CA 1
ATOM 912 C C . LYS A 1 120 ? -5.059 -9.742 7.534 1.00 70.25 120 LYS A C 1
ATOM 914 O O . LYS A 1 120 ? -5.485 -10.360 6.563 1.00 70.25 120 LYS A O 1
ATOM 919 N N . GLY A 1 121 ? -5.373 -8.469 7.756 1.00 69.12 121 GLY A N 1
ATOM 920 C CA . GLY A 1 121 ? -6.343 -7.705 6.987 1.00 69.12 121 GLY A CA 1
ATOM 921 C C . GLY A 1 121 ? -6.629 -6.359 7.643 1.00 69.12 121 GLY A C 1
ATOM 922 O O . GLY A 1 121 ? -6.377 -6.163 8.830 1.00 69.12 121 GLY A O 1
ATOM 923 N N . PHE A 1 122 ? -7.143 -5.409 6.862 1.00 61.75 122 PHE A N 1
ATOM 924 C CA . PHE A 1 122 ? -7.651 -4.162 7.428 1.00 61.75 122 PHE A CA 1
ATOM 925 C C . PHE A 1 122 ? -8.973 -4.457 8.143 1.00 61.75 122 PHE A C 1
ATOM 927 O O . PHE A 1 122 ? -9.857 -5.033 7.499 1.00 61.75 122 PHE A O 1
ATOM 934 N N . PRO A 1 123 ? -9.135 -4.082 9.425 1.00 56.69 123 PRO A N 1
ATOM 935 C CA . PRO A 1 123 ? -10.398 -4.253 10.132 1.00 56.69 123 PRO A CA 1
ATOM 936 C C . PRO A 1 123 ? -11.490 -3.470 9.393 1.00 56.69 123 PRO A C 1
ATOM 938 O O . PRO A 1 123 ? -11.537 -2.243 9.458 1.00 56.69 123 PRO A O 1
ATOM 941 N N . LYS A 1 124 ? -12.333 -4.164 8.622 1.00 48.59 124 LYS A N 1
ATOM 942 C CA . LYS A 1 124 ? -13.496 -3.562 7.969 1.00 48.59 124 LYS A CA 1
ATOM 943 C C . LYS A 1 124 ? -14.626 -3.544 8.984 1.00 48.59 124 LYS A C 1
ATOM 945 O O . LYS A 1 124 ? -15.031 -4.606 9.436 1.00 48.59 124 LYS A O 1
ATOM 950 N N . HIS A 1 125 ? -15.090 -2.338 9.300 1.00 44.38 125 HIS A N 1
ATOM 951 C CA . HIS A 1 125 ? -16.372 -2.005 9.922 1.00 44.38 125 HIS A CA 1
ATOM 952 C C . HIS A 1 125 ? -17.080 -3.163 10.644 1.00 44.38 125 HIS A C 1
ATOM 954 O O . HIS A 1 125 ? -17.859 -3.900 10.036 1.00 44.38 125 HIS A O 1
ATOM 960 N N . PHE A 1 126 ? -16.908 -3.246 11.964 1.00 40.47 126 PHE A N 1
ATOM 961 C CA . PHE A 1 126 ? -17.936 -3.831 12.817 1.00 40.47 126 PHE A CA 1
ATOM 962 C C . PHE A 1 126 ? -19.121 -2.855 12.831 1.00 40.47 126 PHE A C 1
ATOM 964 O O . PHE A 1 126 ? -19.241 -2.003 13.703 1.00 40.47 126 PHE A O 1
ATOM 971 N N . LEU A 1 127 ? -19.965 -2.900 11.797 1.00 35.91 127 LEU A N 1
ATOM 972 C CA . LEU A 1 127 ? -21.270 -2.246 11.874 1.00 35.91 127 LEU A CA 1
ATOM 973 C C . LEU A 1 127 ? -22.067 -2.934 12.991 1.00 35.91 127 LEU A C 1
ATOM 975 O O . LEU A 1 127 ? -22.033 -4.168 13.070 1.00 35.91 127 LEU A O 1
ATOM 979 N N . PRO A 1 128 ? -22.811 -2.191 13.825 1.00 36.59 128 PRO A N 1
ATOM 980 C CA . PRO A 1 128 ? -23.731 -2.799 14.764 1.00 36.59 128 PRO A CA 1
ATOM 981 C C . PRO A 1 128 ? -24.865 -3.411 13.940 1.00 36.59 128 PRO A C 1
ATOM 983 O O . PRO A 1 128 ? -25.815 -2.735 13.546 1.00 36.59 128 PRO A O 1
ATOM 986 N N . LEU A 1 129 ? -24.747 -4.700 13.615 1.00 33.78 129 LEU A N 1
ATOM 987 C CA . LEU A 1 129 ? -25.880 -5.449 13.103 1.00 33.78 129 LEU A CA 1
ATOM 988 C C . LEU A 1 129 ? -26.859 -5.577 14.267 1.00 33.78 129 LEU A C 1
ATOM 990 O O . LEU A 1 129 ? -26.587 -6.278 15.242 1.00 33.78 129 LEU A O 1
ATOM 994 N N . GLY A 1 130 ? -27.955 -4.826 14.167 1.00 37.31 130 GLY A N 1
ATOM 995 C CA . GLY A 1 130 ? -29.035 -4.803 15.140 1.00 37.31 130 GLY A CA 1
ATOM 996 C C . GLY A 1 130 ? -29.449 -6.217 15.534 1.00 37.31 130 GLY A C 1
ATOM 997 O O . GLY A 1 130 ? -29.953 -6.989 14.722 1.00 37.31 130 GLY A O 1
ATOM 998 N N . GLY A 1 131 ? -29.214 -6.543 16.798 1.00 35.34 131 GLY A N 1
ATOM 999 C CA . GLY A 1 131 ? -29.621 -7.788 17.421 1.00 35.34 131 GLY A CA 1
ATOM 1000 C C . GLY A 1 131 ? -29.396 -7.682 18.928 1.00 35.34 131 GLY A C 1
ATOM 1001 O O . GLY A 1 131 ? -28.300 -7.294 19.344 1.00 35.34 131 GLY A O 1
ATOM 1002 N N . PRO A 1 132 ? -30.401 -7.985 19.765 1.00 43.97 132 PRO A N 1
ATOM 1003 C CA . PRO A 1 132 ? -30.229 -7.921 21.201 1.00 43.97 132 PRO A CA 1
ATOM 1004 C C . PRO A 1 132 ? -29.312 -9.072 21.637 1.00 43.97 132 PRO A C 1
ATOM 1006 O O . PRO A 1 132 ? -29.581 -10.243 21.378 1.00 43.97 132 PRO A O 1
ATOM 1009 N N . HIS A 1 133 ? -28.229 -8.715 22.328 1.00 38.91 133 HIS A N 1
ATOM 1010 C CA . HIS A 1 133 ? -27.519 -9.594 23.260 1.00 38.91 133 HIS A CA 1
ATOM 1011 C C . HIS A 1 133 ? -26.558 -10.672 22.693 1.00 38.91 133 HIS A C 1
ATOM 1013 O O . HIS A 1 133 ? -26.455 -11.768 23.248 1.00 38.91 133 HIS A O 1
ATOM 1019 N N . ARG A 1 134 ? -25.764 -10.379 21.644 1.00 38.81 134 ARG A N 1
ATOM 1020 C CA . ARG A 1 134 ? -24.640 -11.277 21.260 1.00 38.81 134 ARG A CA 1
ATOM 1021 C C . ARG A 1 134 ? -23.298 -10.625 20.891 1.00 38.81 134 ARG A C 1
ATOM 1023 O O . ARG A 1 134 ? -22.455 -11.288 20.294 1.00 38.81 134 ARG A O 1
ATOM 1030 N N . SER A 1 135 ? -23.056 -9.374 21.277 1.00 45.44 135 SER A N 1
ATOM 1031 C CA . SER A 1 135 ? -21.831 -8.632 20.903 1.00 45.44 135 SER A CA 1
ATOM 1032 C C . SER A 1 135 ? -21.191 -7.817 22.035 1.00 45.44 135 SER A C 1
ATOM 1034 O O . SER A 1 135 ? -20.229 -7.089 21.808 1.00 45.44 135 SER A O 1
ATOM 1036 N N . PHE A 1 136 ? -21.660 -7.967 23.276 1.00 42.72 136 PHE A N 1
ATOM 1037 C CA . PHE A 1 136 ? -21.108 -7.228 24.419 1.00 42.72 136 PHE A CA 1
ATOM 1038 C C . PHE A 1 136 ? -19.639 -7.585 24.713 1.00 42.72 136 PHE A C 1
ATOM 1040 O O . PHE A 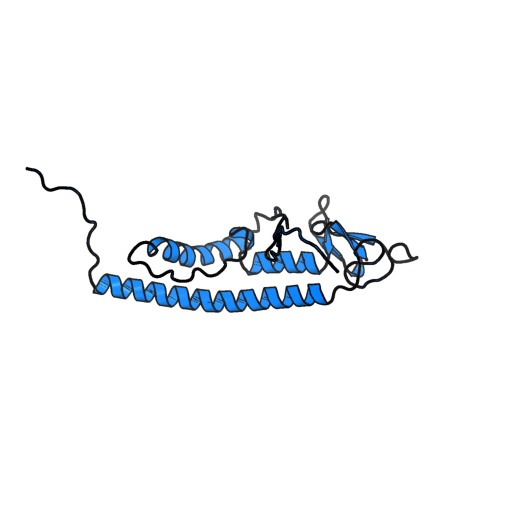1 136 ? -18.838 -6.726 25.066 1.00 42.72 136 PHE A O 1
ATOM 1047 N N . TRP A 1 137 ? -19.260 -8.851 24.503 1.00 36.81 137 TRP A N 1
ATOM 1048 C CA . TRP A 1 137 ? -17.926 -9.363 24.840 1.00 36.81 137 TRP A CA 1
ATOM 1049 C C . TRP A 1 137 ? -16.907 -9.277 23.696 1.00 36.81 137 TRP A C 1
ATOM 1051 O O . TRP A 1 137 ? -15.707 -9.234 23.958 1.00 36.81 137 TRP A O 1
ATOM 1061 N N . THR A 1 138 ? -17.345 -9.202 22.436 1.00 48.72 138 THR A N 1
ATOM 1062 C CA . THR A 1 138 ? -16.429 -9.090 21.285 1.00 48.72 138 THR A CA 1
ATOM 1063 C C . THR A 1 138 ? -15.828 -7.689 21.164 1.00 48.72 138 THR A C 1
ATOM 1065 O O . THR A 1 138 ? -14.664 -7.560 20.802 1.00 48.72 138 THR A O 1
ATOM 1068 N N . ASN A 1 139 ? -16.575 -6.649 21.551 1.00 43.16 139 ASN A N 1
ATOM 1069 C CA . ASN A 1 139 ? -16.144 -5.252 21.423 1.00 43.16 139 ASN A CA 1
ATOM 1070 C C . ASN A 1 139 ? -15.284 -4.767 22.609 1.00 43.16 139 ASN A C 1
ATOM 1072 O O . ASN A 1 139 ? -14.423 -3.903 22.443 1.00 43.16 139 ASN A O 1
ATOM 1076 N N . LEU A 1 140 ? -15.455 -5.351 23.804 1.00 42.06 140 LEU A N 1
ATOM 1077 C CA . LEU A 1 140 ? -14.649 -4.999 24.982 1.00 42.06 140 LEU A CA 1
ATOM 1078 C C . LEU A 1 140 ? -13.217 -5.558 24.895 1.00 42.06 140 LEU A C 1
ATOM 1080 O O . LEU A 1 140 ? -12.261 -4.888 25.294 1.00 42.06 140 LEU A O 1
ATOM 1084 N N . LEU A 1 141 ? -13.057 -6.763 24.328 1.00 47.12 141 LEU A N 1
ATOM 1085 C CA . LEU A 1 141 ? -11.737 -7.356 24.101 1.00 47.12 141 LEU A CA 1
ATOM 1086 C C . LEU A 1 141 ? -10.929 -6.554 23.074 1.00 47.12 141 LEU A C 1
ATOM 1088 O O . LEU A 1 141 ? -9.741 -6.344 23.296 1.00 47.12 141 LEU A O 1
ATOM 1092 N N . ASP A 1 142 ? -11.558 -6.043 22.013 1.00 49.78 142 ASP A N 1
ATOM 1093 C CA . ASP A 1 142 ? -10.854 -5.355 20.923 1.00 49.78 142 ASP A CA 1
ATOM 1094 C C . ASP A 1 142 ? -10.317 -3.967 21.340 1.00 49.78 142 ASP A C 1
ATOM 1096 O O . ASP A 1 142 ? -9.227 -3.548 20.934 1.00 49.78 142 ASP A O 1
ATOM 1100 N N . CYS A 1 143 ? -11.012 -3.287 22.262 1.00 43.41 143 CYS A N 1
ATOM 1101 C CA . CYS A 1 143 ? -10.599 -1.976 22.773 1.00 43.41 143 CYS A CA 1
ATOM 1102 C C . CYS A 1 143 ? -9.420 -2.054 23.769 1.00 43.41 143 CYS A C 1
ATOM 1104 O O . CYS A 1 143 ? -8.562 -1.168 23.784 1.00 43.41 143 CYS A O 1
ATOM 1106 N N . CYS A 1 144 ? -9.319 -3.130 24.561 1.00 47.25 144 CYS A N 1
ATOM 1107 C CA . CYS A 1 144 ? -8.149 -3.391 25.412 1.00 47.25 144 CYS A CA 1
ATOM 1108 C C . CYS A 1 144 ? -6.964 -3.966 24.607 1.00 47.25 144 CYS A C 1
ATOM 1110 O O . CYS A 1 144 ? -5.804 -3.712 24.948 1.00 47.25 144 CYS A O 1
ATOM 1112 N N . HIS A 1 145 ? -7.230 -4.681 23.504 1.00 54.78 145 HIS A N 1
ATOM 1113 C CA . HIS A 1 145 ? -6.194 -5.309 22.678 1.00 54.78 145 HIS A CA 1
ATOM 1114 C C . HIS A 1 145 ? -5.376 -4.309 21.857 1.00 54.78 145 HIS A C 1
ATOM 1116 O O . HIS A 1 145 ? -4.166 -4.477 21.730 1.00 54.78 145 HIS A O 1
ATOM 1122 N N . LYS A 1 146 ? -5.973 -3.222 21.346 1.00 54.91 146 LYS A N 1
ATOM 1123 C CA . LYS A 1 146 ? -5.240 -2.232 20.524 1.00 54.91 146 LYS A CA 1
ATOM 1124 C C . LYS A 1 146 ? -4.077 -1.555 21.279 1.00 54.91 146 LYS A C 1
ATOM 1126 O O . LYS A 1 146 ? -3.061 -1.228 20.663 1.00 54.91 146 LYS A O 1
ATOM 1131 N N . ARG A 1 147 ? -4.144 -1.436 22.616 1.00 53.50 147 ARG A N 1
ATOM 1132 C CA . ARG A 1 147 ? -3.008 -0.971 23.443 1.00 53.50 147 ARG A CA 1
ATOM 1133 C C . ARG A 1 147 ? -1.901 -2.022 23.585 1.00 53.50 147 ARG A C 1
ATOM 1135 O O . ARG A 1 147 ? -0.731 -1.649 23.630 1.00 53.50 147 ARG A O 1
ATOM 1142 N N . LEU A 1 148 ? -2.244 -3.312 23.575 1.00 53.06 148 LEU A N 1
ATOM 1143 C CA . LEU A 1 148 ? -1.272 -4.408 23.489 1.00 53.06 148 LEU A CA 1
ATOM 1144 C C . LEU A 1 148 ? -0.646 -4.499 22.091 1.00 53.06 148 LEU A C 1
ATOM 1146 O O . LEU A 1 148 ? 0.565 -4.644 22.001 1.00 53.06 148 LEU A O 1
ATOM 1150 N N . VAL A 1 149 ? -1.410 -4.307 21.008 1.00 55.25 149 VAL A N 1
ATOM 1151 C CA . VAL A 1 149 ? -0.886 -4.295 19.624 1.00 55.25 149 VAL A CA 1
ATOM 1152 C C . VAL A 1 149 ? 0.142 -3.176 19.417 1.00 55.25 149 VAL A C 1
ATOM 1154 O O . VAL A 1 149 ? 1.158 -3.389 18.751 1.00 55.25 149 VAL A O 1
ATOM 1157 N N . TYR A 1 150 ? -0.067 -2.001 20.021 1.00 51.16 150 TYR A N 1
ATOM 1158 C CA . TYR A 1 150 ? 0.928 -0.922 20.015 1.00 51.16 150 TYR A CA 1
ATOM 1159 C C . TYR A 1 150 ? 2.222 -1.324 20.744 1.00 51.16 150 TYR A C 1
ATOM 1161 O O . TYR A 1 150 ? 3.310 -1.125 20.210 1.00 51.16 150 TYR A O 1
ATOM 1169 N N . ILE A 1 151 ? 2.114 -1.949 21.923 1.00 53.88 151 ILE A N 1
ATOM 1170 C CA . ILE A 1 151 ? 3.273 -2.420 22.702 1.00 53.88 151 ILE A CA 1
ATOM 1171 C C . ILE A 1 151 ? 4.006 -3.561 21.975 1.00 53.88 151 ILE A C 1
ATOM 1173 O O . ILE A 1 151 ? 5.224 -3.509 21.844 1.00 53.88 151 ILE A O 1
ATOM 1177 N N . MET A 1 152 ? 3.286 -4.530 21.403 1.00 48.31 152 MET A N 1
ATOM 1178 C CA . MET A 1 152 ? 3.867 -5.626 20.612 1.00 48.31 152 MET A CA 1
ATOM 1179 C C . MET A 1 152 ? 4.533 -5.131 19.319 1.00 48.31 152 MET A C 1
ATOM 1181 O O . MET A 1 152 ? 5.517 -5.713 18.872 1.00 48.31 152 MET A O 1
ATOM 1185 N N . SER A 1 153 ? 4.051 -4.023 18.742 1.00 49.44 153 SER A N 1
ATOM 1186 C CA . SER A 1 153 ? 4.695 -3.375 17.588 1.00 49.44 153 SER A CA 1
ATOM 1187 C C . SER A 1 153 ? 6.036 -2.711 17.945 1.00 49.44 153 SER A C 1
ATOM 1189 O O . SER A 1 153 ? 6.875 -2.542 17.061 1.00 49.44 153 SER A O 1
ATOM 1191 N N . LEU A 1 154 ? 6.262 -2.353 19.218 1.00 46.38 154 LEU A N 1
ATOM 1192 C CA . LEU A 1 154 ? 7.536 -1.809 19.716 1.00 46.38 154 LEU A CA 1
ATOM 1193 C C . LEU A 1 154 ? 8.553 -2.908 20.067 1.00 46.38 154 LEU A C 1
ATOM 1195 O O . LEU A 1 154 ? 9.752 -2.641 20.063 1.00 46.38 154 LEU A O 1
ATOM 1199 N N . SER A 1 155 ? 8.096 -4.139 20.318 1.00 43.69 155 SER A N 1
ATOM 1200 C CA . SER A 1 155 ? 8.948 -5.285 20.671 1.00 43.69 155 SER A CA 1
ATOM 1201 C C . SER A 1 155 ? 9.669 -5.933 19.482 1.00 43.69 155 SER A C 1
ATOM 1203 O O . SER A 1 155 ? 10.511 -6.793 19.690 1.00 43.69 155 SER A O 1
ATOM 1205 N N . GLY A 1 156 ? 9.391 -5.534 18.235 1.00 46.34 156 GLY A N 1
ATOM 1206 C CA . GLY A 1 156 ? 10.228 -5.887 17.076 1.00 46.34 156 GLY A CA 1
ATOM 1207 C C . GLY A 1 156 ? 10.251 -7.365 16.647 1.00 46.34 156 GLY A C 1
ATOM 1208 O O . GLY A 1 156 ? 10.914 -7.688 15.663 1.00 46.34 156 GLY A O 1
ATOM 1209 N N . GLU A 1 157 ? 9.508 -8.259 17.298 1.00 45.28 157 GLU A N 1
ATOM 1210 C CA . GLU A 1 157 ? 9.520 -9.701 17.023 1.00 45.28 157 GLU A CA 1
ATOM 1211 C C . GLU A 1 157 ? 8.238 -10.156 16.312 1.00 45.28 157 GLU A C 1
ATOM 1213 O O . GLU A 1 157 ? 7.327 -10.707 16.919 1.00 45.28 157 GLU A O 1
ATOM 1218 N N . ASN A 1 158 ? 8.149 -9.873 15.008 1.00 42.44 158 ASN A N 1
ATOM 1219 C CA . ASN A 1 158 ? 7.536 -10.740 13.984 1.00 42.44 158 ASN A CA 1
ATOM 1220 C C . ASN A 1 158 ? 7.494 -10.015 12.630 1.00 42.44 158 ASN A C 1
ATOM 1222 O O . ASN A 1 158 ? 6.446 -9.644 12.103 1.00 42.44 158 ASN A O 1
ATOM 1226 N N . GLN A 1 159 ? 8.668 -9.814 12.027 1.00 49.28 159 GLN A N 1
ATOM 1227 C CA . GLN A 1 159 ? 8.767 -9.547 10.591 1.00 49.28 159 GLN A CA 1
ATOM 1228 C C . GLN A 1 159 ? 8.872 -10.878 9.847 1.00 49.28 159 GLN A C 1
ATOM 1230 O O . GLN A 1 159 ? 9.936 -11.274 9.383 1.00 49.28 159 GLN A O 1
ATOM 1235 N N . SER A 1 160 ? 7.759 -11.592 9.736 1.00 40.97 160 SER A N 1
ATOM 1236 C CA . SER A 1 160 ? 7.624 -12.665 8.752 1.00 40.97 160 SER A CA 1
ATOM 1237 C C . SER A 1 160 ? 6.307 -12.479 8.017 1.00 40.97 160 SER A C 1
ATOM 1239 O O . SER A 1 160 ? 5.240 -12.831 8.498 1.00 40.97 160 SER A O 1
ATOM 1241 N N . GLN A 1 161 ? 6.446 -11.795 6.879 1.00 42.19 161 GLN A N 1
ATOM 1242 C CA . GLN A 1 161 ? 5.663 -11.933 5.652 1.00 42.19 161 G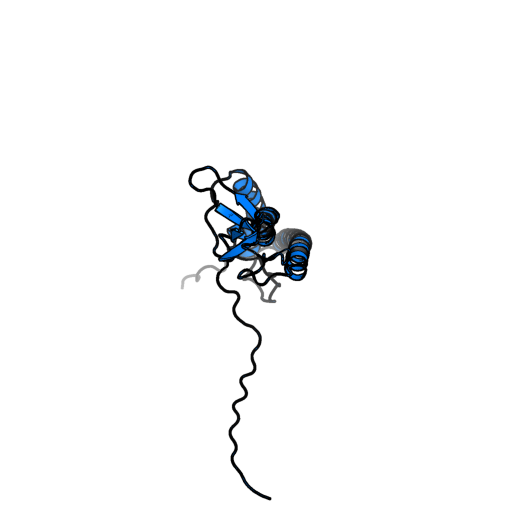LN A CA 1
ATOM 1243 C C . GLN A 1 161 ? 4.201 -12.365 5.837 1.00 42.19 161 GLN A C 1
ATOM 1245 O O . GLN A 1 161 ? 3.886 -13.550 5.850 1.00 42.19 161 GLN A O 1
ATOM 1250 N N . ALA A 1 162 ? 3.288 -11.395 5.826 1.00 35.50 162 ALA A N 1
ATOM 1251 C CA . ALA A 1 162 ? 1.989 -11.658 5.224 1.00 35.50 162 ALA A CA 1
ATOM 1252 C C . ALA A 1 162 ? 2.181 -11.587 3.697 1.00 35.50 162 ALA A C 1
ATOM 1254 O O . ALA A 1 162 ? 2.594 -10.533 3.200 1.00 35.50 162 ALA A O 1
ATOM 1255 N N . PRO A 1 163 ? 1.967 -12.678 2.942 1.00 32.78 163 PRO A N 1
ATOM 1256 C CA . PRO A 1 163 ? 2.002 -12.610 1.492 1.00 32.78 163 PRO A CA 1
ATOM 1257 C 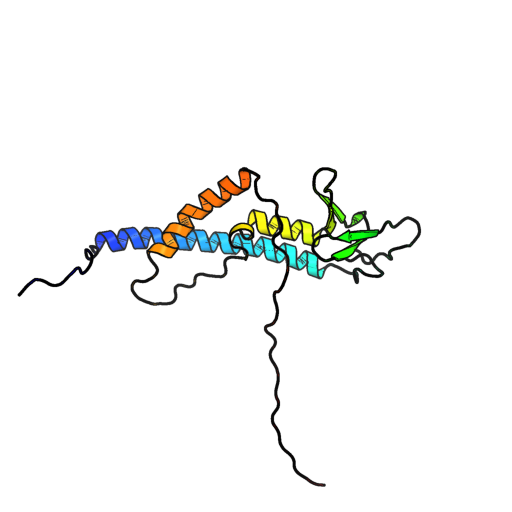C . PRO A 1 163 ? 0.853 -11.721 1.010 1.00 32.78 163 PRO A C 1
ATOM 1259 O O . PRO A 1 163 ? -0.283 -11.836 1.466 1.00 32.78 163 PRO A O 1
ATOM 1262 N N . ALA A 1 164 ? 1.149 -10.837 0.060 1.00 37.22 164 ALA A N 1
ATOM 1263 C CA . ALA A 1 164 ? 0.132 -10.181 -0.748 1.00 37.22 164 ALA A CA 1
ATOM 1264 C C . ALA A 1 164 ? -0.418 -11.198 -1.764 1.00 37.22 164 ALA A C 1
ATOM 1266 O O . ALA A 1 164 ? -0.129 -11.111 -2.954 1.00 37.22 164 ALA A O 1
ATOM 1267 N N . SER A 1 165 ? -1.163 -12.197 -1.296 1.00 32.72 165 SER A N 1
ATOM 1268 C CA . SER A 1 165 ? -1.906 -13.117 -2.156 1.00 32.72 165 SER A CA 1
ATOM 1269 C C . SER A 1 165 ? -3.404 -12.932 -1.928 1.00 32.72 165 SER A C 1
ATOM 1271 O O . SER A 1 165 ? -3.902 -13.117 -0.824 1.00 32.72 165 SER A O 1
ATOM 1273 N N . GLU A 1 166 ? -4.078 -12.565 -3.019 1.00 32.47 166 GLU A N 1
ATOM 1274 C CA . GLU A 1 166 ? -5.521 -12.680 -3.260 1.00 32.47 166 GLU A CA 1
ATOM 1275 C C . GLU A 1 166 ? -6.455 -11.705 -2.528 1.00 32.47 166 GLU A C 1
ATOM 1277 O O . GLU A 1 166 ? -7.139 -12.022 -1.562 1.00 32.47 166 GLU A O 1
ATOM 1282 N N . GLN A 1 167 ? -6.621 -10.528 -3.136 1.00 29.48 167 GLN A N 1
ATOM 1283 C CA . GLN A 1 167 ? -7.961 -9.960 -3.299 1.00 29.48 167 GLN A CA 1
ATOM 1284 C C . GLN A 1 167 ? -8.426 -10.269 -4.727 1.00 29.48 167 GLN A C 1
ATOM 1286 O O . GLN A 1 167 ? -8.187 -9.492 -5.650 1.00 29.48 167 GLN A O 1
ATOM 1291 N N . GLN A 1 168 ? -9.033 -11.443 -4.915 1.00 31.31 168 GLN A N 1
ATOM 1292 C CA . GLN A 1 168 ? -9.867 -11.705 -6.084 1.00 31.31 168 GLN A CA 1
ATOM 1293 C C . GLN A 1 168 ? -11.262 -11.104 -5.869 1.00 31.31 168 GLN A C 1
ATOM 1295 O O . GLN A 1 168 ? -11.906 -11.331 -4.850 1.00 31.31 168 GLN A O 1
ATOM 1300 N N . ASP A 1 169 ? -11.677 -10.367 -6.897 1.00 31.09 169 ASP A N 1
ATOM 1301 C CA . ASP A 1 169 ? -13.006 -10.369 -7.508 1.00 31.09 169 ASP A CA 1
ATOM 1302 C C . ASP A 1 169 ? -14.214 -9.824 -6.718 1.00 31.09 169 ASP A C 1
ATOM 1304 O O . ASP A 1 169 ? -14.820 -10.474 -5.869 1.00 31.09 169 ASP A O 1
ATOM 1308 N N . SER A 1 170 ? -14.664 -8.641 -7.145 1.00 29.69 170 SER A N 1
ATOM 1309 C CA . SER A 1 170 ? -16.096 -8.348 -7.231 1.00 29.69 170 SER A CA 1
ATOM 1310 C C . SER A 1 170 ? -16.367 -7.549 -8.509 1.00 29.69 170 SER A C 1
ATOM 1312 O O . SER A 1 170 ? -16.344 -6.322 -8.524 1.00 29.69 170 SER A O 1
ATOM 1314 N N . GLY A 1 171 ? -16.567 -8.270 -9.613 1.00 27.94 171 GLY A N 1
ATOM 1315 C CA . GLY A 1 171 ? -16.944 -7.700 -10.909 1.00 27.94 171 GLY A CA 1
ATOM 1316 C C . GLY A 1 171 ? -17.684 -8.701 -11.793 1.00 27.94 171 GLY A C 1
ATOM 1317 O O . GLY A 1 171 ? -17.353 -8.887 -12.958 1.00 27.94 171 GLY A O 1
ATOM 1318 N N . LYS A 1 172 ? -18.676 -9.383 -11.218 1.00 35.38 172 LYS A N 1
ATOM 1319 C CA . LYS A 1 172 ? -19.570 -10.339 -11.878 1.00 35.38 172 LYS A CA 1
ATOM 1320 C C . LYS A 1 172 ? -20.275 -9.711 -13.088 1.00 35.38 172 LYS A C 1
ATOM 1322 O O . LYS A 1 172 ? -21.095 -8.818 -12.919 1.00 35.38 172 LYS A O 1
ATOM 1327 N N . SER A 1 173 ? -20.077 -10.283 -14.277 1.00 30.25 173 SER A N 1
ATOM 1328 C CA . SER A 1 173 ? -21.173 -10.436 -15.242 1.00 30.25 173 SER A CA 1
ATOM 1329 C C . SER A 1 173 ? -20.937 -11.634 -16.163 1.00 30.25 173 SER A C 1
ATOM 1331 O O . SER A 1 173 ? -20.357 -11.538 -17.241 1.00 3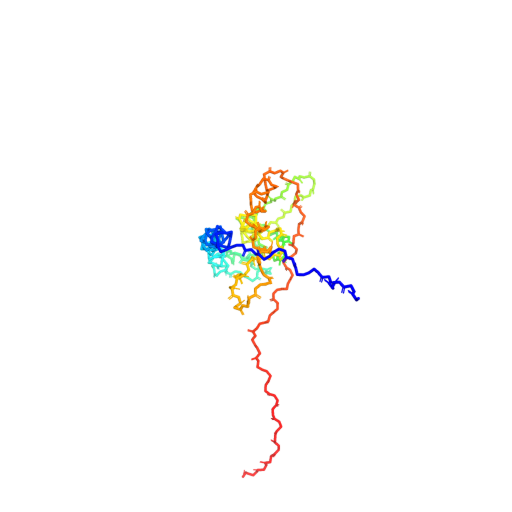0.25 173 SER A O 1
ATOM 1333 N N . ARG A 1 174 ? -21.391 -12.806 -15.706 1.00 37.38 174 ARG A N 1
ATOM 1334 C CA . ARG A 1 174 ? -21.782 -13.905 -16.591 1.00 37.38 174 ARG A CA 1
ATOM 1335 C C . ARG A 1 174 ? -23.283 -13.761 -16.814 1.00 37.38 174 ARG A C 1
ATOM 1337 O O . ARG A 1 174 ? -24.048 -14.070 -15.908 1.00 37.38 174 ARG A O 1
ATOM 1344 N N . ASN A 1 175 ? -23.684 -13.337 -18.005 1.00 31.75 175 ASN A N 1
ATOM 1345 C CA . ASN A 1 175 ? -25.007 -13.636 -18.537 1.00 31.75 175 ASN A CA 1
ATOM 1346 C C . ASN A 1 175 ? -24.833 -14.692 -19.630 1.00 31.75 175 ASN A C 1
ATOM 1348 O O . ASN A 1 175 ? -24.433 -14.388 -20.748 1.00 31.75 175 ASN A O 1
ATOM 1352 N N . LEU A 1 176 ? -25.118 -15.947 -19.277 1.00 31.83 176 LEU A N 1
ATOM 1353 C CA . LEU A 1 176 ? -25.607 -16.940 -20.226 1.00 31.83 176 LEU A CA 1
ATOM 1354 C C . LEU A 1 176 ? -27.130 -16.952 -20.082 1.00 31.83 176 LEU A C 1
ATOM 1356 O O . LEU A 1 176 ? -27.651 -17.538 -19.134 1.00 31.83 176 LEU A O 1
ATOM 1360 N N . LEU A 1 177 ? -27.836 -16.342 -21.032 1.00 35.59 177 LEU A N 1
ATOM 1361 C CA . LEU A 1 177 ? -29.185 -16.773 -21.377 1.00 35.59 177 LEU A CA 1
ATOM 1362 C C . LEU A 1 177 ? -29.162 -17.295 -22.810 1.00 35.59 177 LEU A C 1
ATOM 1364 O O . LEU A 1 177 ? -28.794 -16.601 -23.752 1.00 35.59 177 LEU A O 1
ATOM 1368 N N . LYS A 1 178 ? -29.553 -18.560 -22.929 1.00 34.66 178 LYS A N 1
ATOM 1369 C CA . LYS A 1 178 ? -29.924 -19.232 -24.167 1.00 34.66 178 LYS A CA 1
ATOM 1370 C C . LYS A 1 178 ? -31.106 -18.491 -24.802 1.00 34.66 178 LYS A C 1
ATOM 1372 O O . LYS A 1 178 ? -32.077 -18.221 -24.105 1.00 34.66 178 LYS A O 1
ATOM 1377 N N . SER A 1 179 ? -31.085 -18.281 -26.113 1.00 34.38 179 SER A N 1
ATOM 1378 C CA . SER A 1 179 ? -32.245 -18.569 -26.969 1.00 34.38 179 SER A CA 1
ATOM 1379 C C . SER A 1 179 ? -31.850 -18.537 -28.446 1.00 34.38 179 SER A C 1
ATOM 1381 O O . SER A 1 179 ? -31.269 -17.589 -28.956 1.00 34.38 179 SER A O 1
A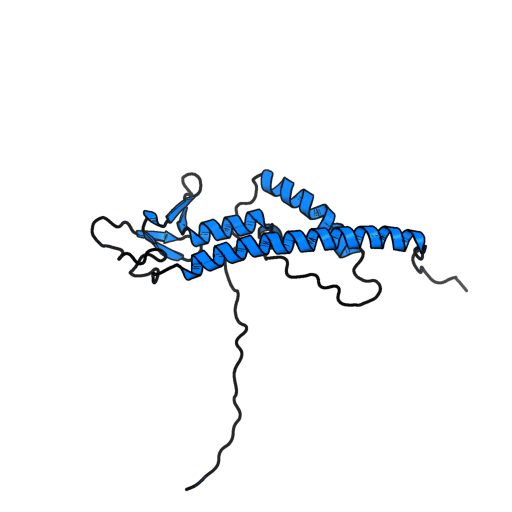TOM 1383 N N . SER A 1 180 ? -32.148 -19.654 -29.099 1.00 36.09 180 SER A N 1
ATOM 1384 C CA . SER A 1 180 ? -32.307 -19.801 -30.540 1.00 36.09 180 SER A CA 1
ATOM 1385 C C . SER A 1 180 ? -33.600 -19.101 -30.970 1.00 36.09 180 SER A C 1
ATOM 1387 O O . SER A 1 180 ? -34.586 -19.251 -30.252 1.00 36.09 180 SER A O 1
ATOM 1389 N N . CYS A 1 181 ? -33.601 -18.400 -32.115 1.00 29.03 181 CYS A N 1
ATOM 1390 C CA . CYS A 1 181 ? -34.598 -18.503 -33.201 1.00 29.03 181 CYS A CA 1
ATOM 1391 C C . CYS A 1 181 ? -34.541 -17.317 -34.196 1.00 29.03 181 CYS A C 1
ATOM 1393 O O . CYS A 1 181 ? -34.825 -16.187 -33.831 1.00 29.03 181 CYS A O 1
ATOM 1395 N N . GLN A 1 182 ? -34.236 -17.666 -35.455 1.00 39.22 182 GLN A N 1
ATOM 1396 C CA . GLN A 1 182 ? -34.925 -17.327 -36.718 1.00 39.22 182 GLN A CA 1
ATOM 1397 C C . GLN A 1 182 ? -35.119 -15.874 -37.225 1.00 39.22 182 GLN A C 1
ATOM 1399 O O . GLN A 1 182 ? -35.734 -15.034 -36.584 1.00 39.22 182 GLN A O 1
ATOM 1404 N N . SER A 1 183 ? -34.751 -15.741 -38.513 1.00 35.97 183 SER A N 1
ATOM 1405 C CA . SER A 1 183 ? -35.410 -15.005 -39.612 1.00 35.97 183 SER A CA 1
ATOM 1406 C C . SER A 1 183 ? -35.285 -13.481 -39.686 1.00 35.97 183 SER A C 1
ATOM 1408 O O . SER A 1 183 ? -35.978 -12.756 -38.983 1.00 35.97 183 SER A O 1
ATOM 1410 N N . THR A 1 184 ? -34.553 -12.978 -40.684 1.00 36.38 184 THR A N 1
ATOM 1411 C CA . THR A 1 184 ? -35.133 -12.516 -41.968 1.00 36.38 184 THR A CA 1
ATOM 1412 C C . THR A 1 184 ? -34.063 -12.522 -43.054 1.00 36.38 184 THR A C 1
ATOM 1414 O O . THR A 1 184 ? -32.879 -12.334 -42.695 1.00 36.38 184 THR A O 1
#

InterPro domains:
  IPR010911 Rab-binding domain [PS50916] (5-121)
  IPR011011 Zinc finger, FYVE/PHD-type [SSF57903] (10-129)
  IPR013083 Zinc finger, RING/FYVE/PHD-type [G3DSA:3.30.40.10] (7-132)
  IPR017455 Zinc finger, FYVE-related [PS50178] (53-109)
  IPR041282 FYVE-type zinc finger [PF02318] (11-120)
  IPR043566 Rabphilin/Doc2/Noc2 [PTHR45729] (9-139)

Secondary structure (DSSP, 8-state):
-PPPP-PPPPPPHHHHHHHHHHHHHHHHHHHHHHHHHHHHHHHHHHHHHT----SSSB-TTT-PBTTSTT--EEE-TTT--EEETTTEEEESSTTS-EEEEHHHHHHHHHHHHHTHHHHTS----------TTS-HHHHHHHHHHHHHHHHHHHS-----------------------------

Organism: NCBI:txid205130